Protein AF-A0A1J3JKA2-F1 (afdb_monomer_lite)

Radius of gyration: 26.82 Å; chains: 1; bounding box: 66×30×73 Å

Structure (mmCIF, N/CA/C/O backbone):
data_AF-A0A1J3JKA2-F1
#
_entry.id   AF-A0A1J3JKA2-F1
#
loop_
_atom_site.group_PDB
_atom_site.id
_atom_site.type_symbol
_atom_site.label_atom_id
_atom_site.label_alt_id
_atom_site.label_comp_id
_atom_site.label_asym_id
_atom_site.label_entity_id
_atom_site.label_seq_id
_atom_site.pdbx_PDB_ins_code
_atom_site.Cartn_x
_atom_site.Cartn_y
_atom_site.Cartn_z
_atom_site.occupancy
_atom_site.B_iso_or_equiv
_atom_site.auth_seq_id
_atom_site.auth_comp_id
_atom_site.auth_asym_id
_atom_site.auth_atom_id
_atom_site.pdbx_PDB_model_num
ATOM 1 N N . MET A 1 1 ? 23.943 3.097 -36.886 1.00 50.19 1 MET A N 1
ATOM 2 C CA . MET A 1 1 ? 24.266 4.070 -35.823 1.00 50.19 1 MET A CA 1
ATOM 3 C C . MET A 1 1 ? 25.542 4.783 -36.238 1.00 50.19 1 MET A C 1
ATOM 5 O O . MET A 1 1 ? 26.490 4.098 -36.591 1.00 50.19 1 MET A O 1
ATOM 9 N N . LYS A 1 2 ? 25.556 6.118 -36.280 1.00 48.69 2 LYS A N 1
ATOM 10 C CA . LYS A 1 2 ? 26.803 6.896 -36.356 1.00 48.69 2 LYS A CA 1
ATOM 11 C C . LYS A 1 2 ? 26.929 7.636 -35.026 1.00 48.69 2 LYS A C 1
ATOM 13 O O . LYS A 1 2 ? 26.021 8.399 -34.702 1.00 48.69 2 LYS A O 1
ATOM 18 N N . ALA A 1 3 ? 27.961 7.320 -34.245 1.00 51.84 3 ALA A N 1
ATOM 19 C CA . ALA A 1 3 ? 28.304 8.051 -33.029 1.00 51.84 3 ALA A CA 1
ATOM 20 C C . ALA A 1 3 ? 29.202 9.218 -33.439 1.00 51.84 3 ALA A C 1
ATOM 22 O O . ALA A 1 3 ? 30.181 8.990 -34.147 1.00 51.84 3 ALA A O 1
ATOM 23 N N . GLU A 1 4 ? 28.826 10.445 -33.093 1.00 54.28 4 GLU A N 1
ATOM 24 C CA . GLU A 1 4 ? 29.442 11.634 -33.698 1.00 54.28 4 GLU A CA 1
ATOM 25 C C . GLU A 1 4 ? 30.243 12.484 -32.712 1.00 54.28 4 GLU A C 1
ATOM 27 O O . GLU A 1 4 ? 31.106 13.231 -33.149 1.00 54.28 4 GLU A O 1
ATOM 32 N N . GLU A 1 5 ? 30.071 12.311 -31.396 1.00 58.09 5 GLU A N 1
ATOM 33 C CA . GLU A 1 5 ? 30.952 12.972 -30.429 1.00 58.09 5 GLU A CA 1
ATOM 34 C C . GLU A 1 5 ? 30.864 12.362 -29.029 1.00 58.09 5 GLU A C 1
ATOM 36 O O . GLU A 1 5 ? 29.804 11.887 -28.605 1.00 58.09 5 GLU A O 1
ATOM 41 N N . ALA A 1 6 ? 31.992 12.404 -28.318 1.00 57.06 6 ALA A N 1
ATOM 42 C CA . ALA A 1 6 ? 32.127 12.033 -26.919 1.00 57.06 6 ALA A CA 1
ATOM 43 C C . ALA A 1 6 ? 32.618 13.248 -26.123 1.00 57.06 6 ALA A C 1
ATOM 45 O O . ALA A 1 6 ? 33.797 13.588 -26.187 1.00 57.06 6 ALA 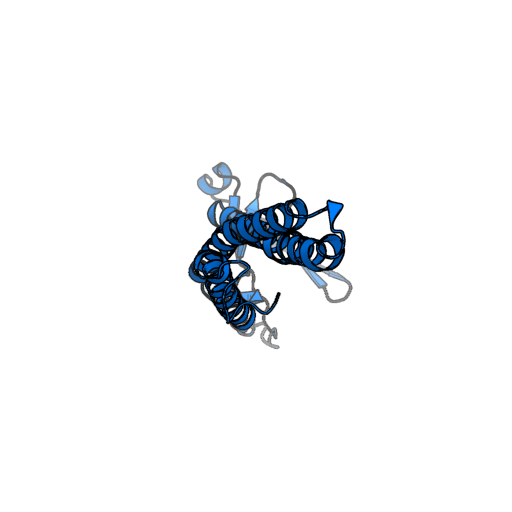A O 1
ATOM 46 N N . SER A 1 7 ? 31.737 13.893 -25.356 1.00 58.34 7 SER A N 1
ATOM 47 C CA . SER A 1 7 ? 32.166 14.908 -24.385 1.00 58.34 7 SER A CA 1
ATOM 48 C C . SER A 1 7 ? 32.499 14.213 -23.066 1.00 58.34 7 SER A C 1
ATOM 50 O O . SER A 1 7 ? 31.685 13.439 -22.550 1.00 58.34 7 SER A O 1
ATOM 52 N N . ARG A 1 8 ? 33.714 14.451 -22.558 1.00 57.25 8 ARG A N 1
ATOM 53 C CA . ARG A 1 8 ? 34.166 14.001 -21.239 1.00 57.25 8 ARG A CA 1
ATOM 54 C C . ARG A 1 8 ? 34.181 15.201 -20.304 1.00 57.25 8 ARG A C 1
ATOM 56 O O . ARG A 1 8 ? 35.033 16.070 -20.448 1.00 57.25 8 ARG A O 1
ATOM 63 N N . ASP A 1 9 ? 33.268 15.210 -19.345 1.00 59.12 9 ASP A N 1
ATOM 64 C CA . ASP A 1 9 ? 33.249 16.179 -18.249 1.00 59.12 9 ASP A CA 1
ATOM 65 C C . ASP A 1 9 ? 33.025 15.434 -16.929 1.00 59.12 9 ASP A C 1
ATOM 67 O O . ASP A 1 9 ? 32.150 14.570 -16.843 1.00 59.12 9 ASP A O 1
ATOM 71 N N . GLY A 1 10 ? 33.862 15.702 -15.925 1.00 61.38 10 GLY A N 1
ATOM 72 C CA . GLY A 1 10 ? 33.710 15.155 -14.570 1.00 61.38 10 GLY A CA 1
ATOM 73 C C . GLY A 1 10 ? 33.527 13.631 -14.464 1.00 61.38 10 GLY A C 1
ATOM 74 O O . GLY A 1 10 ? 32.766 13.173 -13.618 1.00 61.38 10 GLY A O 1
ATOM 75 N N . GLY A 1 11 ? 34.156 12.831 -15.335 1.00 69.06 11 GLY A N 1
ATOM 76 C CA . GLY A 1 11 ? 34.008 11.364 -15.345 1.00 69.06 11 GLY A CA 1
ATOM 77 C C . GLY A 1 11 ? 32.746 10.835 -16.046 1.00 69.06 11 GLY A C 1
ATOM 78 O O . GLY A 1 11 ? 32.531 9.626 -16.086 1.00 69.06 11 GLY A O 1
ATOM 79 N N . THR A 1 12 ? 31.934 11.710 -16.645 1.00 60.66 12 THR A N 1
ATOM 80 C CA . THR A 1 12 ? 30.755 11.339 -17.438 1.00 60.66 12 THR A CA 1
ATOM 81 C C . THR A 1 12 ? 31.101 11.289 -18.925 1.00 60.66 12 THR A C 1
ATOM 83 O O . THR A 1 12 ? 31.686 12.227 -19.465 1.00 60.66 12 THR A O 1
ATOM 86 N N . LEU A 1 13 ? 30.706 10.207 -19.602 1.00 73.75 13 LEU A N 1
ATOM 87 C CA . LEU A 1 13 ? 30.772 10.075 -21.057 1.00 73.75 13 LEU A CA 1
ATOM 88 C C . LEU A 1 13 ? 29.386 10.348 -21.652 1.00 73.75 13 LEU A C 1
ATOM 90 O O . LEU A 1 13 ? 28.436 9.622 -21.363 1.00 73.75 13 LEU A O 1
ATOM 94 N N . ARG A 1 14 ? 29.266 11.364 -22.510 1.00 76.50 14 ARG A N 1
ATOM 95 C CA . ARG A 1 14 ? 28.050 11.593 -23.311 1.00 76.50 14 ARG A CA 1
ATOM 96 C C . ARG A 1 14 ? 28.284 11.145 -24.743 1.00 76.50 14 ARG A C 1
ATOM 98 O O . ARG A 1 14 ? 29.244 11.599 -25.349 1.00 76.50 14 ARG A O 1
ATOM 105 N N . ILE A 1 15 ? 27.407 10.293 -25.272 1.00 77.94 15 ILE A N 1
ATOM 106 C CA . ILE A 1 15 ? 27.470 9.795 -26.653 1.00 77.94 15 ILE A CA 1
ATOM 107 C C . ILE A 1 15 ? 26.309 10.395 -27.442 1.00 77.94 15 ILE A C 1
ATOM 109 O O . ILE A 1 15 ? 25.147 10.160 -27.110 1.00 77.94 15 ILE A O 1
ATOM 113 N N . PHE A 1 16 ? 26.619 11.119 -28.516 1.00 78.31 16 PHE A N 1
ATOM 114 C CA . PHE A 1 16 ? 25.617 11.584 -29.475 1.00 78.31 16 PHE A CA 1
ATOM 115 C C . PHE A 1 16 ? 25.515 10.601 -30.638 1.00 78.31 16 PHE A C 1
ATOM 117 O O . PHE A 1 16 ? 26.523 10.256 -31.257 1.00 78.31 16 PHE A O 1
ATOM 124 N N . ALA A 1 17 ? 24.300 10.147 -30.949 1.00 79.31 17 ALA A N 1
ATOM 125 C CA . ALA A 1 17 ? 24.059 9.220 -32.046 1.00 79.31 17 ALA A CA 1
ATOM 126 C C . ALA A 1 17 ? 22.800 9.586 -32.836 1.00 79.31 17 ALA A C 1
ATOM 128 O O . ALA A 1 17 ? 21.767 9.925 -32.262 1.00 79.31 17 ALA A O 1
ATOM 129 N N . ARG A 1 18 ? 22.870 9.442 -34.165 1.00 80.75 18 ARG A N 1
ATOM 130 C CA . ARG A 1 18 ? 21.685 9.445 -35.035 1.00 80.75 18 ARG A CA 1
ATOM 131 C C . ARG A 1 18 ? 21.253 8.013 -35.334 1.00 80.75 18 ARG A C 1
ATOM 133 O O . ARG A 1 18 ? 22.045 7.193 -35.820 1.00 80.75 18 ARG A O 1
ATOM 140 N N . ILE A 1 19 ? 19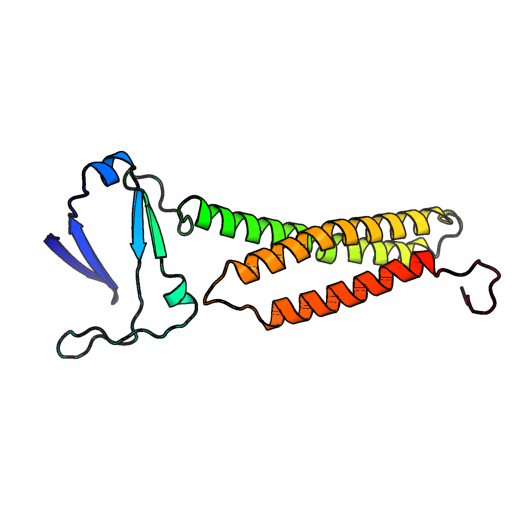.987 7.720 -35.049 1.00 80.25 19 ILE A N 1
ATOM 141 C CA . ILE A 1 19 ? 19.356 6.419 -35.281 1.00 80.25 19 ILE A CA 1
ATOM 142 C C . ILE A 1 19 ? 18.254 6.614 -36.319 1.00 80.25 19 ILE A C 1
ATOM 144 O O . ILE A 1 19 ? 17.388 7.470 -36.162 1.00 80.25 19 ILE A O 1
ATOM 148 N N . LYS A 1 20 ? 18.299 5.831 -37.400 1.00 84.56 20 LYS A N 1
ATOM 149 C CA . LYS A 1 20 ? 17.212 5.791 -38.379 1.00 84.56 20 LYS A CA 1
ATOM 150 C C . LYS A 1 20 ? 16.082 4.953 -37.791 1.00 84.56 20 LYS A C 1
ATOM 152 O O . LYS A 1 20 ? 16.293 3.775 -37.513 1.00 84.56 20 LYS A O 1
ATOM 157 N N . VAL A 1 21 ? 14.917 5.560 -37.610 1.00 83.94 21 VAL A N 1
ATOM 158 C CA . VAL A 1 21 ? 13.725 4.881 -37.096 1.00 83.94 21 VAL A CA 1
ATOM 159 C C . VAL A 1 21 ? 12.943 4.294 -38.283 1.00 83.94 21 VAL A C 1
ATOM 161 O O . VAL A 1 21 ? 12.704 5.022 -39.251 1.00 83.94 21 VAL A O 1
ATOM 164 N N . PRO A 1 22 ? 12.592 2.994 -38.266 1.00 88.00 22 PRO A N 1
ATOM 165 C CA . PRO A 1 22 ? 11.686 2.380 -39.239 1.00 88.00 22 PRO A CA 1
ATOM 166 C C . PRO A 1 22 ? 10.358 3.143 -39.371 1.00 88.00 22 PRO A C 1
ATOM 168 O O . PRO A 1 22 ? 9.892 3.744 -38.406 1.00 88.00 22 PRO A O 1
ATOM 171 N N . ALA A 1 23 ? 9.755 3.150 -40.563 1.00 85.44 23 ALA A N 1
ATOM 172 C CA . ALA A 1 23 ? 8.589 3.991 -40.861 1.00 85.44 23 ALA A CA 1
ATOM 173 C C . ALA A 1 23 ? 7.358 3.656 -39.997 1.00 85.44 23 ALA A C 1
ATOM 175 O O . ALA A 1 23 ? 6.617 4.551 -39.603 1.00 85.44 23 ALA A O 1
ATOM 176 N N . ASP A 1 24 ? 7.175 2.382 -39.667 1.00 85.62 24 ASP A N 1
ATOM 177 C CA . ASP A 1 24 ? 6.149 1.867 -38.761 1.00 85.62 24 ASP A CA 1
ATOM 178 C C . ASP A 1 24 ? 6.334 2.384 -37.325 1.00 85.62 24 ASP A C 1
ATOM 180 O O . ASP A 1 24 ? 5.395 2.906 -36.727 1.00 85.62 24 ASP A O 1
ATOM 184 N N . LEU A 1 25 ? 7.561 2.337 -36.798 1.00 81.38 25 LEU A N 1
ATOM 185 C CA . LEU A 1 25 ? 7.882 2.853 -35.461 1.00 81.38 25 LEU A CA 1
ATOM 186 C C . LEU A 1 25 ? 7.834 4.385 -35.402 1.00 81.38 25 LEU A C 1
ATOM 188 O O . LEU A 1 25 ? 7.414 4.959 -34.398 1.00 81.38 25 LEU A O 1
ATOM 192 N N . ALA A 1 26 ? 8.221 5.054 -36.490 1.00 81.19 26 ALA A N 1
ATOM 193 C CA . ALA A 1 26 ? 8.096 6.500 -36.624 1.00 81.19 26 ALA A CA 1
ATOM 194 C C . ALA A 1 26 ? 6.621 6.932 -36.638 1.00 81.19 26 ALA A C 1
ATOM 196 O O . ALA A 1 26 ? 6.271 7.900 -35.971 1.00 81.19 26 ALA A O 1
ATOM 197 N N . ALA A 1 27 ? 5.747 6.181 -37.320 1.00 83.06 27 ALA A N 1
ATOM 198 C CA . ALA A 1 27 ? 4.304 6.419 -37.308 1.00 83.06 27 ALA A CA 1
ATOM 199 C C . ALA A 1 27 ? 3.678 6.187 -35.920 1.00 83.06 27 ALA A C 1
ATOM 201 O O . ALA A 1 27 ? 2.752 6.897 -35.536 1.00 83.06 27 ALA A O 1
ATOM 202 N N . MET A 1 28 ? 4.200 5.230 -35.146 1.00 81.38 28 MET A N 1
ATOM 203 C CA . MET A 1 28 ? 3.802 5.013 -33.749 1.00 81.38 28 MET A CA 1
ATOM 204 C C . MET A 1 28 ? 4.334 6.088 -32.790 1.00 81.38 28 MET A C 1
ATOM 206 O O . MET A 1 28 ? 3.797 6.248 -31.692 1.00 81.38 28 MET A O 1
ATOM 210 N N . GLY A 1 29 ? 5.403 6.800 -33.165 1.00 84.12 29 GLY A N 1
ATOM 211 C CA . GLY A 1 29 ? 6.045 7.823 -32.337 1.00 84.12 29 GLY A CA 1
ATOM 212 C C . GLY A 1 29 ? 6.715 7.288 -31.067 1.00 84.12 29 GLY A C 1
ATOM 213 O O . GLY A 1 29 ? 7.095 8.077 -30.205 1.00 84.12 29 GLY A O 1
ATOM 214 N N . LYS A 1 30 ? 6.848 5.964 -30.919 1.00 80.50 30 LYS A N 1
ATOM 215 C CA . LYS A 1 30 ? 7.376 5.308 -29.715 1.00 80.50 30 LYS A CA 1
ATOM 216 C C . LYS A 1 30 ? 8.272 4.134 -30.068 1.00 80.50 30 LYS A C 1
ATOM 218 O O . LYS A 1 30 ? 7.976 3.371 -30.983 1.00 80.50 30 LYS A O 1
ATOM 223 N N . VAL A 1 31 ? 9.335 3.958 -29.289 1.00 83.88 31 VAL A N 1
ATOM 224 C CA . VAL A 1 31 ? 10.212 2.782 -29.359 1.00 83.88 31 VAL A CA 1
ATOM 225 C C . VAL A 1 31 ? 10.499 2.248 -27.968 1.00 83.88 31 VAL A C 1
ATOM 227 O O . VAL A 1 31 ? 10.608 3.018 -27.025 1.00 83.88 31 VAL A O 1
ATOM 230 N N . ASN A 1 32 ? 10.660 0.936 -27.827 1.00 84.00 32 ASN A N 1
ATOM 231 C CA . ASN A 1 32 ? 11.106 0.350 -26.569 1.00 84.00 32 ASN A CA 1
ATOM 232 C C . ASN A 1 32 ? 12.632 0.427 -26.455 1.00 84.00 32 ASN A C 1
ATOM 234 O O . ASN A 1 32 ? 13.356 0.040 -27.370 1.00 84.00 32 ASN A O 1
ATOM 238 N N . GLN A 1 33 ? 13.111 0.919 -25.318 1.00 84.00 33 GLN A N 1
ATOM 239 C CA . GLN A 1 33 ? 14.513 0.973 -24.937 1.00 84.00 33 GLN A CA 1
ATOM 240 C C . GLN A 1 33 ? 14.783 0.062 -23.740 1.00 84.00 33 GLN A C 1
ATOM 242 O O . GLN A 1 33 ? 13.962 -0.092 -22.835 1.00 84.00 33 GLN A O 1
ATOM 247 N N . VAL A 1 34 ? 15.979 -0.509 -23.727 1.00 87.69 34 VAL A N 1
ATOM 248 C CA . VAL A 1 34 ? 16.554 -1.209 -22.581 1.00 87.69 34 VAL A CA 1
ATOM 249 C C . VAL A 1 34 ? 17.928 -0.611 -22.322 1.00 87.69 34 VAL A C 1
ATOM 251 O O . VAL A 1 34 ? 18.632 -0.243 -23.262 1.00 87.69 34 VAL A O 1
ATOM 254 N N . TRP A 1 35 ? 18.306 -0.478 -21.062 1.00 88.00 35 TRP A N 1
ATOM 255 C CA . TRP A 1 35 ? 19.649 -0.060 -20.665 1.00 88.00 35 TRP A CA 1
ATOM 256 C C . TRP A 1 35 ? 20.169 -1.035 -19.621 1.00 88.00 35 TRP A C 1
ATOM 258 O O . TRP A 1 35 ? 19.392 -1.812 -19.085 1.00 88.00 35 TRP A O 1
ATOM 268 N N . GLN A 1 36 ? 21.465 -1.053 -19.347 1.00 87.38 36 GLN A N 1
ATOM 269 C CA . GLN A 1 36 ? 22.036 -1.911 -18.313 1.00 87.38 36 GLN A CA 1
ATOM 270 C C . GLN A 1 36 ? 23.278 -1.257 -17.723 1.00 87.38 36 GLN A C 1
ATOM 272 O O . GLN A 1 36 ? 23.989 -0.546 -18.435 1.00 87.38 36 GLN A O 1
ATOM 277 N N . VAL A 1 37 ? 23.538 -1.497 -16.437 1.00 83.62 37 VAL A N 1
ATOM 278 C CA . VAL A 1 37 ? 24.736 -0.991 -15.756 1.00 83.62 37 VAL A CA 1
ATOM 279 C C . VAL A 1 37 ? 25.602 -2.176 -15.341 1.00 83.62 37 VAL A C 1
ATOM 281 O O . VAL A 1 37 ? 25.218 -2.980 -14.494 1.00 83.62 37 VAL A O 1
ATOM 284 N N . GLY A 1 38 ? 26.761 -2.300 -15.988 1.00 82.44 38 GLY A N 1
ATOM 285 C CA . GLY A 1 38 ? 27.780 -3.295 -15.660 1.00 82.44 38 GLY A CA 1
ATOM 286 C C . GLY A 1 38 ? 28.825 -2.741 -14.683 1.00 82.44 38 GLY A C 1
ATOM 287 O O . GLY A 1 38 ? 29.031 -1.527 -14.640 1.00 82.44 38 GLY A O 1
ATOM 288 N N . PRO A 1 39 ? 29.510 -3.607 -13.917 1.00 82.81 39 PRO A N 1
ATOM 289 C CA . PRO A 1 39 ? 30.462 -3.179 -12.889 1.00 82.81 39 PRO A CA 1
ATOM 290 C C . PRO A 1 39 ? 31.788 -2.661 -13.463 1.00 82.81 39 PRO A C 1
ATOM 292 O O . PRO A 1 39 ? 32.511 -1.934 -12.786 1.00 82.81 39 PRO A O 1
ATOM 295 N N . VAL A 1 40 ? 32.140 -3.057 -14.691 1.00 82.44 40 VAL A N 1
ATOM 296 C CA . VAL A 1 40 ? 33.447 -2.767 -15.285 1.00 82.44 40 VAL A CA 1
ATOM 297 C C . VAL A 1 40 ? 33.381 -2.745 -16.811 1.00 82.44 40 VAL A C 1
ATOM 299 O O . VAL A 1 40 ? 32.618 -3.493 -17.427 1.00 82.44 40 VAL A O 1
ATOM 302 N N . VAL A 1 41 ? 34.222 -1.909 -17.415 1.00 82.69 41 VAL A N 1
ATOM 303 C CA . VAL A 1 41 ? 34.669 -2.046 -18.805 1.00 82.69 41 VAL A CA 1
ATOM 304 C C . VAL A 1 41 ? 36.115 -2.519 -18.733 1.00 82.69 41 VAL A C 1
ATOM 306 O O . VAL A 1 41 ? 36.938 -1.873 -18.083 1.00 82.69 41 VAL A O 1
ATOM 309 N N . SER A 1 42 ? 36.409 -3.679 -19.308 1.00 79.62 42 SER A N 1
ATOM 310 C CA . SER A 1 42 ? 37.740 -4.275 -19.254 1.00 79.62 42 SER A CA 1
ATOM 311 C C . SER A 1 42 ? 38.760 -3.458 -20.057 1.00 79.62 42 SER A C 1
ATOM 313 O O . SER A 1 42 ? 38.407 -2.597 -20.866 1.00 79.62 42 SER A O 1
ATOM 315 N N . LEU A 1 43 ? 40.051 -3.722 -19.833 1.00 77.75 43 LEU A N 1
ATOM 316 C CA . LEU A 1 43 ? 41.160 -3.027 -20.505 1.00 77.75 43 LEU A CA 1
ATOM 317 C C . LEU A 1 43 ? 41.148 -3.206 -22.035 1.00 77.75 43 LEU A C 1
ATOM 319 O O . LEU A 1 43 ? 41.614 -2.334 -22.761 1.00 77.75 43 LEU A O 1
ATOM 323 N N . ASP A 1 44 ? 40.583 -4.309 -22.516 1.00 84.81 44 ASP A N 1
ATOM 324 C CA . ASP A 1 44 ? 40.334 -4.636 -23.924 1.00 84.81 44 ASP A CA 1
ATOM 325 C C . ASP A 1 44 ? 39.011 -4.055 -24.469 1.00 84.81 44 ASP A C 1
ATOM 327 O O . ASP A 1 44 ? 38.665 -4.276 -25.627 1.00 84.81 44 ASP A O 1
ATOM 331 N N . GLY A 1 45 ? 38.281 -3.272 -23.665 1.00 78.81 45 GLY A N 1
ATOM 332 C CA . GLY A 1 45 ? 37.055 -2.583 -24.076 1.00 78.81 45 GLY A CA 1
ATOM 333 C C . GLY A 1 45 ? 35.789 -3.442 -24.025 1.00 78.81 45 GLY A C 1
ATOM 334 O O . GLY A 1 45 ? 34.740 -3.005 -24.502 1.00 78.81 45 GLY A O 1
ATOM 335 N N . MET A 1 46 ? 35.853 -4.641 -23.440 1.00 82.06 46 MET A N 1
ATOM 336 C CA . MET A 1 46 ? 34.694 -5.515 -23.266 1.00 82.06 46 MET A CA 1
ATOM 337 C C . MET A 1 46 ? 33.875 -5.079 -22.047 1.00 82.06 46 MET A C 1
ATOM 339 O O . MET A 1 46 ? 34.399 -4.781 -20.974 1.00 82.06 46 MET A O 1
ATOM 343 N N . ILE A 1 47 ? 32.552 -5.037 -22.199 1.00 84.25 47 ILE A N 1
ATOM 344 C CA . ILE A 1 47 ? 31.644 -4.678 -21.105 1.00 84.25 47 ILE A CA 1
ATOM 345 C C . ILE A 1 47 ? 31.431 -5.915 -20.229 1.00 84.25 47 ILE A C 1
ATOM 347 O O . ILE A 1 47 ? 31.002 -6.963 -20.716 1.00 84.25 47 ILE A O 1
ATOM 351 N N . GLY A 1 48 ? 31.720 -5.794 -18.933 1.00 84.06 48 GLY A N 1
ATOM 352 C CA . GLY A 1 48 ? 31.468 -6.853 -17.962 1.00 84.06 48 GLY A CA 1
ATOM 353 C C . GLY A 1 48 ? 29.976 -7.171 -17.846 1.00 84.06 48 GLY A C 1
ATOM 354 O O . GLY A 1 48 ? 29.125 -6.282 -17.927 1.00 84.06 48 GLY A O 1
ATOM 355 N N . LYS A 1 49 ? 29.649 -8.450 -17.630 1.00 86.31 49 LYS A N 1
ATOM 356 C CA . LYS A 1 49 ? 28.267 -8.880 -17.388 1.00 86.31 49 LYS A CA 1
ATOM 357 C C . LYS A 1 49 ? 27.718 -8.158 -16.151 1.00 86.31 49 LYS A C 1
ATOM 359 O O . LYS A 1 49 ? 28.345 -8.175 -15.099 1.00 86.31 49 LYS A O 1
ATOM 364 N N . HIS A 1 50 ? 26.546 -7.550 -16.288 1.00 86.19 50 HIS A N 1
ATOM 365 C CA . HIS A 1 50 ? 25.805 -6.965 -15.172 1.00 86.19 50 HIS A CA 1
ATOM 366 C C . HIS A 1 50 ? 25.211 -8.030 -14.233 1.00 86.19 50 HIS A C 1
ATOM 368 O O . HIS A 1 50 ? 24.948 -9.166 -14.651 1.00 86.19 50 HIS A O 1
ATOM 374 N N . ASP A 1 51 ? 24.911 -7.638 -13.000 1.00 84.56 51 ASP A N 1
ATOM 375 C CA . ASP A 1 51 ? 24.170 -8.478 -12.059 1.00 84.56 51 ASP A CA 1
ATOM 376 C C . ASP A 1 51 ? 22.672 -8.516 -12.389 1.00 84.56 51 ASP A C 1
ATOM 378 O O . ASP A 1 51 ? 22.110 -7.561 -12.930 1.00 84.56 51 ASP A O 1
ATOM 382 N N . PHE A 1 52 ? 21.992 -9.608 -12.028 1.00 85.38 52 PHE A N 1
ATOM 383 C CA . PHE A 1 52 ? 20.535 -9.757 -12.184 1.00 85.38 52 PHE A CA 1
ATOM 384 C C . PHE A 1 52 ? 19.761 -9.146 -11.007 1.00 85.38 52 PHE A C 1
ATOM 386 O O . PHE A 1 52 ? 18.791 -9.720 -10.513 1.00 85.38 52 PHE A O 1
ATOM 393 N N . ASP A 1 53 ? 20.198 -7.976 -10.555 1.00 83.31 53 ASP A N 1
ATOM 394 C CA . ASP A 1 53 ? 19.566 -7.255 -9.459 1.00 83.31 53 ASP A CA 1
ATOM 395 C C . ASP A 1 53 ? 18.350 -6.446 -9.934 1.00 83.31 53 ASP A C 1
ATOM 397 O O . ASP A 1 53 ? 18.260 -6.084 -11.115 1.00 83.31 53 ASP A O 1
ATOM 401 N N . PRO A 1 54 ? 17.412 -6.098 -9.028 1.00 79.94 54 PRO A N 1
ATOM 402 C CA . PRO A 1 54 ? 16.186 -5.388 -9.382 1.00 79.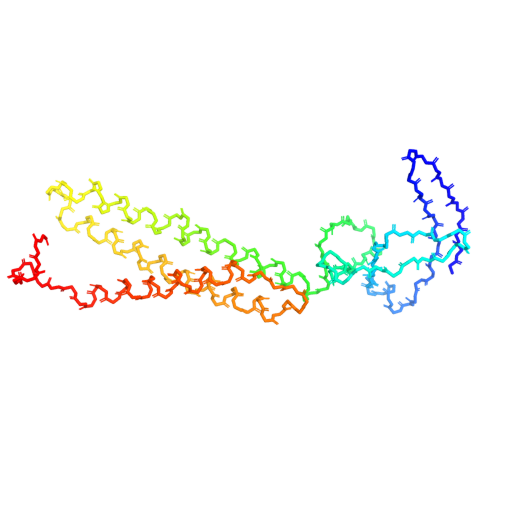94 54 PRO A CA 1
ATOM 403 C C . PRO A 1 54 ? 16.371 -4.167 -10.298 1.00 79.94 54 PRO A C 1
ATOM 405 O O . PRO A 1 54 ? 15.579 -4.053 -11.234 1.00 79.94 54 PRO A O 1
ATOM 408 N N . PRO A 1 55 ? 17.385 -3.287 -10.118 1.00 80.75 55 PRO A N 1
ATOM 409 C CA . PRO A 1 55 ? 17.605 -2.148 -11.012 1.00 80.75 55 PRO A CA 1
ATOM 410 C C . PRO A 1 55 ? 17.877 -2.547 -12.468 1.00 80.75 55 PRO A C 1
ATOM 412 O O . PRO A 1 55 ? 17.333 -1.913 -13.366 1.00 80.75 55 PRO A O 1
ATOM 415 N N . ASN A 1 56 ? 18.645 -3.616 -12.702 1.00 84.38 56 ASN A N 1
ATOM 416 C CA . ASN A 1 56 ? 18.962 -4.125 -14.042 1.00 84.38 56 ASN A CA 1
ATOM 417 C C . ASN A 1 56 ? 17.767 -4.872 -14.664 1.00 84.38 56 ASN A C 1
ATOM 419 O O . ASN A 1 56 ? 17.502 -4.769 -15.863 1.00 84.38 56 ASN A O 1
ATOM 423 N N . LEU A 1 57 ? 16.970 -5.574 -13.851 1.00 81.88 57 LEU A N 1
ATOM 424 C CA . LEU A 1 57 ? 15.774 -6.285 -14.323 1.00 81.88 57 LEU A CA 1
ATOM 425 C C . LEU A 1 57 ? 14.646 -5.343 -14.790 1.00 81.88 57 LEU A C 1
ATOM 427 O O . LEU A 1 57 ? 13.851 -5.710 -15.661 1.00 81.88 57 LEU A O 1
ATOM 431 N N . VAL A 1 58 ? 14.576 -4.122 -14.247 1.00 77.56 58 VAL A N 1
ATOM 432 C CA . VAL A 1 58 ? 13.584 -3.092 -14.641 1.00 77.56 58 VAL A CA 1
ATOM 433 C C . VAL A 1 58 ? 14.131 -2.044 -15.589 1.00 77.56 58 VAL A C 1
ATOM 435 O O . VAL A 1 58 ? 13.451 -1.058 -15.870 1.00 77.56 58 VAL A O 1
ATOM 438 N N . SER A 1 59 ? 15.343 -2.255 -16.081 1.00 84.44 59 SER A N 1
ATOM 439 C CA . SER A 1 59 ? 16.094 -1.315 -16.895 1.00 84.44 59 SER A CA 1
ATOM 440 C C . SER A 1 59 ? 15.595 -1.293 -18.347 1.00 84.44 59 SER A C 1
ATOM 442 O O . SER A 1 59 ? 16.295 -1.617 -19.307 1.00 84.44 59 SER A O 1
ATOM 444 N N . LYS A 1 60 ? 14.304 -0.996 -18.495 1.00 84.56 60 LYS A N 1
ATOM 445 C CA . LYS A 1 60 ? 13.549 -0.967 -19.743 1.00 84.56 60 LYS A CA 1
ATOM 446 C C . LYS A 1 60 ? 12.418 0.050 -19.662 1.00 84.56 60 LYS A C 1
ATOM 448 O O . LYS A 1 60 ? 11.835 0.281 -18.604 1.00 84.56 60 LYS A O 1
ATOM 453 N N . GLY A 1 61 ? 12.072 0.641 -20.792 1.00 79.62 61 GLY A N 1
ATOM 454 C CA . GLY A 1 61 ? 10.982 1.601 -20.898 1.00 79.62 61 GLY A CA 1
ATOM 455 C C . GLY A 1 61 ? 10.798 2.052 -22.339 1.00 79.62 61 GLY A C 1
ATOM 456 O O . GLY A 1 61 ? 11.594 1.675 -23.186 1.00 79.62 61 GLY A O 1
ATOM 457 N N . PRO A 1 62 ? 9.781 2.851 -22.648 1.00 77.62 62 PRO A N 1
ATOM 458 C CA . PRO A 1 62 ? 9.567 3.369 -23.973 1.00 77.62 62 PRO A CA 1
ATOM 459 C C . PRO A 1 62 ? 10.169 4.767 -24.066 1.00 77.62 62 PRO A C 1
ATOM 461 O O . PRO A 1 62 ? 10.244 5.525 -23.096 1.00 77.62 62 PRO A O 1
ATOM 464 N N . LEU A 1 63 ? 10.587 5.104 -25.265 1.00 79.75 63 LEU A N 1
ATOM 465 C CA . LEU A 1 63 ? 11.116 6.392 -25.638 1.00 79.75 63 LEU A CA 1
ATOM 466 C C . LEU A 1 63 ? 10.137 7.017 -26.626 1.00 79.75 63 LEU A C 1
ATOM 468 O O . LEU A 1 63 ? 9.862 6.441 -27.681 1.00 79.75 63 LEU A O 1
ATOM 472 N N . ASP A 1 64 ? 9.596 8.175 -26.256 1.00 81.94 64 ASP A N 1
ATOM 473 C CA . ASP A 1 64 ? 8.769 8.988 -27.142 1.00 81.94 64 ASP A CA 1
ATOM 474 C C . ASP A 1 64 ? 9.675 9.766 -28.101 1.00 81.94 64 ASP A C 1
ATOM 476 O O . ASP A 1 64 ? 10.623 10.435 -27.682 1.00 81.94 64 ASP A O 1
ATOM 480 N N . LEU A 1 65 ? 9.406 9.640 -29.397 1.00 81.19 65 LEU A N 1
ATOM 481 C CA . LEU A 1 65 ? 10.211 10.239 -30.456 1.00 81.19 65 LEU A CA 1
ATOM 482 C C . LEU A 1 65 ? 9.694 11.617 -30.892 1.00 81.19 65 LEU A C 1
ATOM 484 O O . LEU A 1 65 ? 10.380 12.310 -31.640 1.00 81.19 65 LEU A O 1
ATOM 488 N N . ASN A 1 66 ? 8.523 12.044 -30.410 1.00 78.75 66 ASN A N 1
ATOM 489 C CA . ASN A 1 66 ? 7.879 13.301 -30.803 1.00 78.75 66 ASN A CA 1
ATOM 490 C C . ASN A 1 66 ? 8.302 14.503 -29.938 1.00 78.75 66 ASN A C 1
ATOM 492 O O . ASN A 1 66 ? 7.647 15.544 -29.956 1.00 78.75 66 ASN A O 1
ATOM 496 N N . GLY A 1 67 ? 9.381 14.378 -29.156 1.00 60.47 67 GLY A N 1
ATOM 497 C CA . GLY A 1 67 ? 9.906 15.470 -28.325 1.00 60.47 67 GLY A CA 1
ATOM 498 C C . GLY A 1 67 ? 9.066 15.787 -27.082 1.00 60.47 67 GLY A C 1
ATOM 499 O O . GLY A 1 67 ? 9.302 16.802 -26.428 1.00 60.47 67 GLY A O 1
ATOM 500 N N . GLY A 1 68 ? 8.104 14.926 -26.731 1.00 54.56 68 GLY A N 1
ATOM 501 C CA . GLY A 1 68 ? 7.415 14.985 -25.446 1.00 54.56 68 GLY A CA 1
ATOM 502 C C . GLY A 1 68 ? 8.394 14.742 -24.296 1.00 54.56 68 GLY A C 1
ATOM 503 O O . GLY A 1 68 ? 9.285 13.90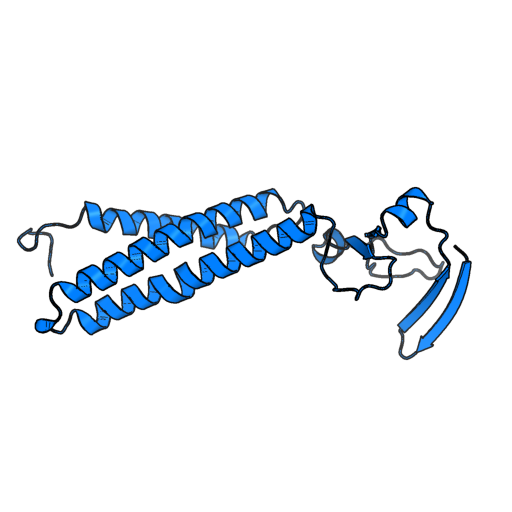1 -24.398 1.00 54.56 68 GLY A O 1
ATOM 504 N N . VAL A 1 69 ? 8.242 15.497 -23.205 1.00 48.38 69 VAL A N 1
ATOM 505 C CA . VAL A 1 69 ? 9.057 15.386 -21.984 1.00 48.38 69 VAL A CA 1
ATOM 506 C C . VAL A 1 69 ? 9.279 13.916 -21.617 1.00 48.38 69 VAL A C 1
ATOM 508 O O . VAL A 1 69 ? 8.319 13.182 -21.370 1.00 48.38 69 VAL A O 1
ATOM 511 N N . ILE A 1 70 ? 10.550 13.510 -21.532 1.00 53.38 70 ILE A N 1
ATOM 512 C CA . ILE A 1 70 ? 10.963 12.219 -20.979 1.00 53.38 70 ILE A CA 1
ATOM 513 C C . ILE A 1 70 ? 10.613 12.241 -19.491 1.00 53.38 70 ILE A C 1
ATOM 515 O O . ILE A 1 70 ? 11.411 12.628 -18.640 1.00 53.38 70 ILE A O 1
ATOM 519 N N . SER A 1 71 ? 9.389 11.846 -19.159 1.00 40.62 71 SER A N 1
ATOM 520 C CA . SER A 1 71 ? 9.082 11.439 -17.797 1.00 40.62 71 SER A CA 1
ATOM 521 C C . SER A 1 71 ? 9.727 10.074 -17.614 1.00 40.62 71 SER A C 1
ATOM 523 O O . SER A 1 71 ? 9.265 9.082 -18.175 1.00 40.62 71 SER A O 1
ATOM 525 N N . GLY A 1 72 ? 10.835 10.029 -16.874 1.00 41.09 72 GLY A N 1
ATOM 526 C CA . GLY A 1 72 ? 11.414 8.780 -16.396 1.00 41.09 72 GLY A CA 1
ATOM 527 C C . GLY A 1 72 ? 10.345 7.990 -15.644 1.00 41.09 72 GLY A C 1
ATOM 528 O O . GLY A 1 72 ? 10.043 8.281 -14.491 1.00 41.09 72 GLY A O 1
ATOM 529 N N . GLY A 1 73 ? 9.734 7.025 -16.329 1.00 43.94 73 GLY A N 1
ATOM 530 C CA . GLY A 1 73 ? 8.642 6.209 -15.811 1.00 43.94 73 GLY A CA 1
ATOM 531 C C . GLY A 1 73 ? 7.416 6.246 -16.713 1.00 43.94 73 GLY A C 1
ATOM 532 O O . GLY A 1 73 ? 6.466 6.973 -16.444 1.00 43.94 73 GLY A O 1
ATOM 533 N N . GLY A 1 74 ? 7.390 5.418 -17.758 1.00 42.00 74 GLY A N 1
ATOM 534 C CA . GLY A 1 74 ? 6.189 5.362 -18.583 1.00 42.00 74 GLY A CA 1
ATOM 535 C C . GLY A 1 74 ? 6.208 4.381 -19.734 1.00 42.00 74 GLY A C 1
ATOM 536 O O . GLY A 1 74 ? 5.904 4.810 -20.833 1.00 42.00 74 GLY A O 1
ATOM 537 N N . GLY A 1 75 ? 6.513 3.099 -19.463 1.00 40.25 75 GLY A N 1
ATOM 538 C CA . GLY A 1 75 ? 6.154 1.934 -20.301 1.00 40.25 75 GLY A CA 1
ATOM 539 C C . GLY A 1 75 ? 4.816 2.085 -21.005 1.00 40.25 75 GLY A C 1
ATOM 540 O O . GLY A 1 75 ? 3.884 2.605 -20.388 1.00 40.25 75 GLY A O 1
ATOM 541 N N . ASP A 1 76 ? 4.738 1.572 -22.239 1.00 47.03 76 ASP A N 1
ATOM 542 C CA . ASP A 1 76 ? 3.538 1.196 -23.002 1.00 47.03 76 ASP A CA 1
ATOM 543 C C . ASP A 1 76 ? 2.378 0.827 -22.074 1.00 47.03 76 ASP A C 1
ATOM 545 O O . ASP A 1 76 ? 2.635 0.376 -20.967 1.00 47.03 76 ASP A O 1
ATOM 549 N N . GLY A 1 77 ? 1.113 0.968 -22.487 1.00 51.91 77 GLY A N 1
ATOM 550 C CA . GLY A 1 77 ? -0.078 0.886 -21.614 1.00 51.91 77 GLY A CA 1
ATOM 551 C C . GLY A 1 77 ? -0.052 -0.133 -20.452 1.00 51.91 77 GLY A C 1
ATOM 552 O O . GLY A 1 77 ? -0.600 0.153 -19.391 1.00 51.91 77 GLY A O 1
ATOM 553 N N . GLU A 1 78 ? 0.641 -1.265 -20.585 1.00 52.78 78 GLU A N 1
ATOM 554 C CA . GLU A 1 78 ? 0.986 -2.190 -19.501 1.00 52.78 78 GLU A CA 1
ATOM 555 C C . GLU A 1 78 ? 1.873 -1.603 -18.368 1.00 52.78 78 GLU A C 1
ATOM 557 O O . GLU A 1 78 ? 1.514 -1.727 -17.196 1.00 52.78 78 GLU A O 1
ATOM 562 N N . GLY A 1 79 ? 2.993 -0.932 -18.653 1.00 55.66 79 GLY A N 1
ATOM 563 C CA . GLY A 1 79 ? 3.876 -0.304 -17.658 1.00 55.66 79 GLY A CA 1
ATOM 564 C C . GLY A 1 79 ? 3.216 0.872 -16.933 1.00 55.66 79 GLY A C 1
ATOM 565 O O . GLY A 1 79 ? 3.255 0.943 -15.700 1.00 55.66 79 GLY A O 1
ATOM 566 N N . LEU A 1 80 ? 2.506 1.731 -17.673 1.00 61.88 80 LEU A N 1
ATOM 567 C CA . LEU A 1 80 ? 1.634 2.756 -17.090 1.00 61.88 80 LEU A CA 1
ATOM 568 C C . LEU A 1 80 ? 0.544 2.120 -16.208 1.00 61.88 80 LEU A C 1
ATOM 570 O O . LEU A 1 80 ? 0.267 2.617 -15.113 1.00 61.88 80 LEU A O 1
ATOM 574 N N . SER A 1 81 ? -0.033 0.984 -16.627 1.00 71.19 81 SER A N 1
ATOM 575 C CA . SER A 1 81 ? -1.020 0.261 -15.816 1.00 71.19 81 SER A CA 1
ATOM 576 C C . SER A 1 81 ? -0.421 -0.291 -14.520 1.00 71.19 81 SER A C 1
ATOM 578 O O . SER A 1 81 ? -1.075 -0.206 -13.482 1.00 71.19 81 SER A O 1
ATOM 580 N N . LYS A 1 82 ? 0.822 -0.794 -14.533 1.00 74.75 82 LYS A N 1
ATOM 581 C CA . LYS A 1 82 ? 1.516 -1.300 -13.336 1.00 74.75 82 LYS A CA 1
ATOM 582 C C . LYS A 1 82 ? 1.828 -0.172 -12.352 1.00 74.75 82 LYS A C 1
ATOM 584 O O . LYS A 1 82 ? 1.535 -0.315 -11.166 1.00 74.75 82 LYS A O 1
ATOM 589 N N . ILE A 1 83 ? 2.324 0.975 -12.829 1.00 78.88 83 ILE A N 1
ATOM 590 C CA . ILE A 1 83 ? 2.537 2.168 -11.987 1.00 78.88 83 ILE A CA 1
ATOM 591 C C . ILE A 1 83 ? 1.207 2.642 -11.394 1.00 78.88 83 ILE A C 1
ATOM 593 O O . ILE A 1 83 ? 1.114 2.867 -10.188 1.00 78.88 83 ILE A O 1
ATOM 597 N N . LYS A 1 84 ? 0.151 2.724 -12.210 1.00 83.25 84 LYS A N 1
ATOM 598 C CA . LYS A 1 84 ? -1.186 3.107 -11.745 1.00 83.25 84 LYS A CA 1
ATOM 599 C C . LYS A 1 84 ? -1.722 2.133 -10.691 1.00 83.25 84 LYS A C 1
ATOM 601 O O . LYS A 1 84 ? -2.195 2.587 -9.656 1.00 83.25 84 LYS A O 1
ATOM 606 N N . LYS A 1 85 ? -1.595 0.814 -10.892 1.00 86.88 85 LYS A N 1
ATOM 607 C CA . LYS A 1 85 ? -1.968 -0.219 -9.902 1.00 86.88 85 LYS A CA 1
ATOM 608 C C . LYS A 1 85 ? -1.169 -0.080 -8.606 1.00 86.88 85 LYS A C 1
ATOM 610 O O . LYS A 1 85 ? -1.756 -0.170 -7.534 1.00 86.88 85 LYS A O 1
ATOM 615 N N . ARG A 1 86 ? 0.141 0.181 -8.689 1.00 87.19 86 ARG A N 1
ATOM 616 C CA . ARG A 1 86 ? 0.998 0.429 -7.518 1.00 87.19 86 ARG A CA 1
ATOM 617 C C . ARG A 1 86 ? 0.546 1.664 -6.743 1.00 87.19 86 ARG A C 1
ATOM 619 O O . ARG A 1 86 ? 0.425 1.597 -5.524 1.00 87.19 86 ARG A O 1
ATOM 626 N N . ASN A 1 87 ? 0.240 2.755 -7.441 1.00 89.50 87 ASN A N 1
ATOM 627 C CA . ASN A 1 87 ? -0.251 3.982 -6.818 1.00 89.50 87 ASN A CA 1
ATOM 628 C C . ASN A 1 87 ? -1.626 3.763 -6.175 1.00 89.50 87 ASN A C 1
ATOM 630 O O . ASN A 1 87 ? -1.828 4.158 -5.033 1.00 89.50 87 ASN A O 1
ATOM 634 N N . ILE A 1 88 ? -2.543 3.071 -6.861 1.00 92.06 88 ILE A N 1
ATOM 635 C CA . ILE A 1 88 ? -3.855 2.701 -6.311 1.00 92.06 88 ILE A CA 1
ATOM 636 C C . ILE A 1 88 ? -3.685 1.837 -5.056 1.00 92.06 88 ILE A C 1
ATOM 638 O O . ILE A 1 88 ? -4.272 2.150 -4.028 1.00 92.06 88 ILE A O 1
ATOM 642 N N . HIS A 1 89 ? -2.849 0.796 -5.099 1.00 94.56 89 HIS A N 1
ATOM 643 C CA . HIS A 1 89 ? -2.543 -0.035 -3.933 1.00 94.56 89 HIS A CA 1
ATOM 644 C C . HIS A 1 89 ? -2.008 0.804 -2.763 1.00 94.56 89 HIS A C 1
ATOM 646 O O . HIS A 1 89 ? -2.491 0.657 -1.641 1.00 94.56 89 HIS A O 1
ATOM 652 N N . GLY A 1 90 ? -1.052 1.701 -3.022 1.00 93.50 90 GLY A N 1
ATOM 653 C CA . GLY A 1 90 ? -0.493 2.594 -2.007 1.00 93.50 90 GLY A CA 1
ATOM 654 C C . GLY A 1 90 ? -1.545 3.516 -1.388 1.00 93.50 90 GLY A C 1
ATOM 655 O O . GLY A 1 90 ? -1.652 3.578 -0.168 1.00 93.50 90 GLY A O 1
ATOM 656 N N . ILE A 1 91 ? -2.369 4.169 -2.213 1.00 96.75 91 ILE A N 1
ATOM 657 C CA . ILE A 1 91 ? -3.430 5.081 -1.757 1.00 96.75 91 ILE A CA 1
ATOM 658 C C . ILE A 1 91 ? -4.488 4.328 -0.945 1.00 96.75 91 ILE A C 1
ATOM 660 O O . ILE A 1 91 ? -4.826 4.757 0.156 1.00 96.75 91 ILE A O 1
ATOM 664 N N . LEU A 1 92 ? -4.985 3.190 -1.445 1.00 96.62 92 LEU A N 1
ATOM 665 C CA . LEU A 1 92 ? -5.993 2.391 -0.740 1.00 96.62 92 LEU A CA 1
ATOM 666 C C . LEU A 1 92 ? -5.481 1.944 0.635 1.00 96.62 92 LEU A C 1
ATOM 668 O O . LEU A 1 92 ? -6.200 2.062 1.626 1.00 96.62 92 LEU A O 1
ATOM 672 N N . ASN A 1 93 ? -4.229 1.483 0.721 1.00 96.12 93 ASN A N 1
ATOM 673 C CA . ASN A 1 93 ? -3.655 1.059 1.996 1.00 96.12 93 ASN A CA 1
ATOM 674 C C . ASN A 1 93 ? -3.320 2.233 2.923 1.00 96.12 93 ASN A C 1
ATOM 676 O O . ASN A 1 93 ? -3.493 2.093 4.129 1.00 96.12 93 ASN A O 1
ATOM 680 N N . ALA A 1 94 ? -2.914 3.391 2.399 1.00 97.06 94 ALA A N 1
ATOM 681 C CA . ALA A 1 94 ? -2.716 4.593 3.208 1.00 97.06 94 ALA A CA 1
ATOM 682 C C . ALA A 1 94 ? -4.033 5.074 3.837 1.00 97.06 94 ALA A C 1
ATOM 684 O O . ALA A 1 94 ? -4.078 5.351 5.033 1.00 97.06 94 ALA A O 1
ATOM 685 N N . VAL A 1 95 ? -5.123 5.106 3.065 1.00 97.88 95 VAL A N 1
ATOM 686 C CA . VAL A 1 95 ? -6.450 5.489 3.574 1.00 97.88 95 VAL A CA 1
ATOM 687 C C . VAL A 1 95 ? -6.975 4.461 4.579 1.00 97.88 95 VAL A C 1
ATOM 689 O O . VAL A 1 95 ? -7.455 4.835 5.646 1.00 97.88 95 VAL A O 1
ATOM 692 N N . SER A 1 96 ? -6.855 3.168 4.273 1.00 97.44 96 SER A N 1
ATOM 693 C CA . SER A 1 96 ? -7.315 2.089 5.154 1.00 97.44 96 SER A CA 1
ATOM 694 C C . SER A 1 96 ? -6.487 2.002 6.446 1.00 97.44 96 SER A C 1
ATOM 696 O O . SER A 1 96 ? -7.000 2.279 7.531 1.00 97.44 96 SER A O 1
ATOM 698 N N . TRP A 1 97 ? -5.199 1.661 6.337 1.00 95.75 97 TRP A N 1
ATOM 699 C CA . TRP A 1 97 ? -4.315 1.355 7.468 1.00 95.75 97 TRP A CA 1
ATOM 700 C C . TRP A 1 97 ? -3.696 2.586 8.118 1.00 95.75 97 TRP A C 1
ATOM 702 O O . TRP A 1 97 ? -3.448 2.575 9.319 1.00 95.75 97 TRP A O 1
ATOM 712 N N . GLY A 1 98 ? -3.441 3.641 7.344 1.00 96.12 98 GLY A N 1
ATOM 713 C CA . GLY A 1 98 ? -2.813 4.862 7.848 1.00 96.12 98 GLY A CA 1
ATOM 714 C C . GLY A 1 98 ? -3.795 5.851 8.474 1.00 96.12 98 GLY A C 1
ATOM 715 O O . GLY A 1 98 ? -3.390 6.630 9.332 1.00 96.12 98 GLY A O 1
ATOM 716 N N . ILE A 1 99 ? -5.070 5.827 8.065 1.00 97.62 99 ILE A N 1
ATOM 717 C CA . ILE A 1 99 ? -6.057 6.838 8.475 1.00 97.62 99 ILE A CA 1
ATOM 718 C C . ILE A 1 99 ? -7.261 6.200 9.166 1.00 97.62 99 ILE A C 1
ATOM 720 O O . ILE A 1 99 ? -7.458 6.420 10.359 1.00 97.62 99 ILE A O 1
ATOM 724 N N . LEU A 1 100 ? -8.071 5.408 8.458 1.00 97.81 100 LEU A N 1
ATOM 725 C CA . LEU A 1 100 ? -9.357 4.950 8.991 1.00 97.81 100 LEU A CA 1
ATOM 726 C C . LEU A 1 100 ? -9.189 4.001 10.188 1.00 97.81 100 LEU A C 1
ATOM 728 O O . LEU A 1 100 ? -9.765 4.247 11.245 1.00 97.81 100 LEU A O 1
ATOM 732 N N . PHE A 1 101 ? -8.357 2.960 10.085 1.00 96.69 101 PHE A N 1
ATOM 733 C CA . PHE A 1 101 ? -8.111 2.052 11.214 1.00 96.69 101 PHE A CA 1
ATOM 734 C C . PHE A 1 101 ? -7.660 2.798 12.497 1.00 96.69 101 PHE A C 1
ATOM 736 O O . PHE A 1 101 ? -8.295 2.607 13.544 1.00 96.69 101 PHE A O 1
ATOM 743 N N . PRO A 1 102 ? -6.644 3.688 12.444 1.00 97.31 102 PRO A N 1
ATOM 744 C CA . PRO A 1 102 ? -6.247 4.520 13.581 1.00 97.31 102 PRO A CA 1
ATOM 745 C C . PRO A 1 102 ? -7.343 5.457 14.090 1.00 97.31 102 PRO A C 1
ATOM 747 O O . PRO A 1 102 ? -7.578 5.509 15.296 1.00 97.31 102 PRO A O 1
ATOM 750 N N . VAL A 1 103 ? -8.045 6.171 13.204 1.00 98.06 103 VAL A N 1
ATOM 751 C CA . VAL A 1 103 ? -9.120 7.099 13.594 1.00 98.06 103 VAL A CA 1
ATOM 752 C C . VAL A 1 103 ? -10.233 6.355 14.324 1.00 98.06 103 VAL A C 1
ATOM 754 O O . VAL A 1 103 ? -10.649 6.780 15.401 1.00 98.06 103 VAL A O 1
ATOM 757 N N . GLY A 1 104 ? -10.664 5.202 13.808 1.00 96.44 104 GLY A N 1
ATOM 758 C CA . GLY A 1 104 ? -11.650 4.363 14.481 1.00 96.44 104 GLY A CA 1
ATOM 759 C C . GLY A 1 104 ? -11.188 3.939 15.878 1.00 96.44 104 GLY A C 1
ATOM 760 O O . GLY A 1 104 ? -11.979 3.963 16.822 1.00 96.44 104 GLY A O 1
ATOM 761 N N . ALA A 1 105 ? -9.913 3.574 16.044 1.00 95.44 105 ALA A N 1
ATOM 762 C CA . ALA A 1 105 ? -9.353 3.211 17.348 1.00 95.44 105 ALA A CA 1
ATOM 763 C C . ALA A 1 105 ? -9.287 4.408 18.318 1.00 95.44 105 ALA A C 1
ATOM 765 O O . ALA A 1 105 ? -9.639 4.267 19.489 1.00 95.44 105 ALA A O 1
ATOM 766 N N . ILE A 1 106 ? -8.898 5.591 17.833 1.00 96.94 106 ILE A N 1
ATOM 767 C CA . ILE A 1 106 ? -8.862 6.842 18.607 1.00 96.94 106 ILE A CA 1
ATOM 768 C C . ILE A 1 106 ? -10.272 7.229 19.071 1.00 96.94 106 ILE A C 1
ATOM 770 O O . ILE A 1 106 ? -10.455 7.540 20.247 1.00 96.94 106 ILE A O 1
ATOM 774 N N . ILE A 1 107 ? -11.281 7.132 18.198 1.00 95.25 107 ILE A N 1
ATOM 775 C CA . ILE A 1 107 ? -12.691 7.365 18.551 1.00 95.25 107 ILE A CA 1
ATOM 776 C C . ILE A 1 107 ? -13.108 6.451 19.706 1.00 95.25 107 ILE A C 1
ATOM 778 O O . ILE A 1 107 ? -13.593 6.933 20.727 1.00 95.25 107 ILE A O 1
ATOM 782 N N . ALA A 1 108 ? -12.864 5.141 19.601 1.00 93.00 108 ALA A N 1
ATOM 783 C CA . ALA A 1 108 ? -13.197 4.212 20.681 1.00 93.00 108 ALA A CA 1
ATOM 784 C C . ALA A 1 108 ? -12.425 4.498 21.976 1.00 93.00 108 ALA A C 1
ATOM 786 O O . ALA A 1 108 ? -12.972 4.324 23.063 1.00 93.00 108 ALA A O 1
ATOM 787 N N . ARG A 1 109 ? -11.169 4.945 21.876 1.00 94.00 109 ARG A N 1
ATOM 788 C CA . ARG A 1 109 ? -10.327 5.256 23.035 1.00 94.00 109 ARG A CA 1
ATOM 789 C C . ARG A 1 109 ? -10.797 6.497 23.790 1.00 94.00 109 ARG A C 1
ATOM 791 O O . ARG A 1 109 ? -10.809 6.470 25.015 1.00 94.00 109 ARG A O 1
ATOM 798 N N . TYR A 1 110 ? -11.143 7.569 23.081 1.00 94.56 110 TYR A N 1
ATOM 799 C CA . TYR A 1 110 ? -11.400 8.870 23.706 1.00 94.56 110 TYR A CA 1
ATOM 800 C C . TYR A 1 110 ? -12.882 9.218 23.824 1.00 94.56 110 TYR A C 1
ATOM 802 O O . TYR A 1 110 ? -13.258 9.900 24.769 1.00 94.56 110 TYR A O 1
ATOM 810 N N . MET A 1 111 ? -13.741 8.742 22.920 1.00 91.50 111 MET A N 1
ATOM 811 C CA . MET A 1 111 ? -15.167 9.087 22.953 1.00 91.50 111 MET A CA 1
ATOM 812 C C . MET A 1 111 ? -16.001 8.139 23.818 1.00 91.50 111 MET A C 1
ATOM 814 O O . MET A 1 111 ? -17.034 8.555 24.329 1.00 91.50 111 MET A O 1
ATOM 818 N N . ARG A 1 112 ? -15.549 6.896 24.045 1.00 87.44 112 ARG A N 1
ATOM 819 C CA . ARG A 1 112 ? -16.261 5.917 24.891 1.00 87.44 112 ARG A CA 1
ATOM 820 C C . ARG A 1 112 ? -16.443 6.380 26.344 1.00 87.44 112 ARG A C 1
ATOM 822 O O . ARG A 1 112 ? -17.333 5.884 27.023 1.00 87.44 112 ARG A O 1
ATOM 829 N N . VAL A 1 113 ? -15.592 7.285 26.827 1.00 88.44 113 VAL A N 1
ATOM 830 C CA . VAL A 1 113 ? -15.604 7.763 28.222 1.00 88.44 113 VAL A CA 1
ATOM 831 C C . VAL A 1 113 ? -16.787 8.700 28.497 1.00 88.44 113 VAL A C 1
ATOM 833 O O . VAL A 1 113 ? -17.211 8.828 29.641 1.00 88.44 113 VAL A O 1
ATOM 836 N N . PHE A 1 114 ? -17.341 9.339 27.465 1.00 86.94 114 PHE A N 1
ATOM 837 C CA . PHE A 1 114 ? -18.462 10.261 27.617 1.00 86.94 114 PHE A CA 1
ATOM 838 C C . PHE A 1 114 ? -19.790 9.513 27.514 1.00 86.94 114 PHE A C 1
ATOM 840 O O . PHE A 1 114 ? -20.125 8.971 26.463 1.00 86.94 114 PHE A O 1
ATOM 847 N N . GLU A 1 115 ? -20.581 9.539 28.586 1.00 85.44 115 GLU A N 1
ATOM 848 C CA . GLU A 1 115 ? -21.904 8.903 28.621 1.00 85.44 115 GLU A CA 1
ATOM 849 C C . GLU A 1 115 ? -22.859 9.497 27.572 1.00 85.44 115 GLU A C 1
ATOM 851 O O . GLU A 1 115 ? -23.596 8.765 26.918 1.00 85.44 115 GLU A O 1
ATOM 856 N N . SER A 1 116 ? -22.756 10.805 27.302 1.00 88.00 116 SER A N 1
ATOM 857 C CA . SER A 1 116 ? -23.512 11.491 26.243 1.00 88.00 116 SER A CA 1
ATOM 858 C C . SER A 1 116 ? -23.174 11.022 24.823 1.00 88.00 116 SER A C 1
ATOM 860 O O . SER A 1 116 ? -23.933 11.286 23.892 1.00 88.00 116 SER A O 1
ATOM 862 N N . ALA A 1 117 ? -22.042 10.338 24.641 1.00 82.06 117 ALA A N 1
ATOM 863 C CA . ALA A 1 117 ? -21.633 9.768 23.367 1.00 82.06 117 ALA A CA 1
ATOM 864 C C . ALA A 1 117 ? -22.043 8.293 23.216 1.00 82.06 117 ALA A C 1
ATOM 866 O O . ALA A 1 117 ? -21.769 7.714 22.162 1.00 82.06 117 ALA A O 1
ATOM 867 N N . ASP A 1 118 ? -22.688 7.658 24.206 1.00 86.00 118 ASP A N 1
ATOM 868 C CA . ASP A 1 118 ? -23.282 6.322 24.036 1.00 86.00 118 ASP A CA 1
ATOM 869 C C . ASP A 1 118 ? -24.646 6.450 23.326 1.00 86.00 118 ASP A C 1
ATOM 871 O O . ASP A 1 118 ? -25.477 7.251 23.751 1.00 86.00 118 ASP A O 1
ATOM 875 N N . PRO A 1 119 ? -24.929 5.699 22.239 1.00 89.00 119 PRO A N 1
ATOM 876 C CA . PRO A 1 119 ? -24.099 4.704 21.544 1.00 89.00 119 PRO A CA 1
ATOM 877 C C . PRO A 1 119 ? -23.319 5.246 20.330 1.00 89.00 119 PRO A C 1
ATOM 879 O O . PRO A 1 119 ? -22.732 4.467 19.574 1.00 89.00 119 PRO A O 1
ATOM 882 N N . ALA A 1 120 ? -23.324 6.560 20.098 1.00 92.50 120 ALA A N 1
ATOM 883 C CA . ALA A 1 120 ? -22.719 7.197 18.928 1.00 92.50 120 ALA A CA 1
ATOM 884 C C . ALA A 1 120 ? -21.232 6.842 18.729 1.00 92.50 120 ALA A C 1
ATOM 886 O O . ALA A 1 120 ? -20.833 6.521 17.607 1.00 92.50 120 ALA A O 1
ATOM 887 N N . TRP A 1 121 ? -20.420 6.818 19.795 1.00 94.00 121 TRP A N 1
ATOM 888 C CA . TRP A 1 121 ? -18.996 6.460 19.711 1.00 94.00 121 TRP A CA 1
ATOM 889 C C . TRP A 1 121 ? -18.796 5.067 19.099 1.00 94.00 121 TRP A C 1
ATOM 891 O O . TRP A 1 121 ? -17.863 4.854 18.324 1.00 94.00 121 TRP A O 1
ATOM 901 N N . PHE A 1 122 ? -19.683 4.121 19.429 1.00 91.62 122 PHE A N 1
ATOM 902 C CA . PHE A 1 122 ? -19.591 2.740 18.974 1.00 91.62 122 PHE A CA 1
ATOM 903 C C . PHE A 1 122 ? -19.897 2.653 17.481 1.00 91.62 122 PHE A C 1
ATOM 905 O O . PHE A 1 122 ? -19.146 2.022 16.742 1.00 91.62 122 PHE A O 1
ATOM 912 N N . TYR A 1 123 ? -20.942 3.338 17.011 1.00 92.94 123 TYR A N 1
ATOM 913 C CA . TYR A 1 123 ? -21.263 3.388 15.583 1.00 92.94 123 TYR A CA 1
ATOM 914 C C . TYR A 1 123 ? -20.183 4.105 14.766 1.00 92.94 123 TYR A C 1
ATOM 916 O O . TYR A 1 123 ? -19.819 3.633 13.688 1.00 92.94 123 TYR A O 1
ATOM 924 N N . LEU A 1 124 ? -19.614 5.197 15.283 1.00 94.88 124 LEU A N 1
ATOM 925 C CA . LEU A 1 124 ? -18.494 5.892 14.642 1.00 94.88 124 LEU A CA 1
ATOM 926 C C . LEU A 1 124 ? -17.238 5.012 14.572 1.00 94.88 124 LEU A C 1
ATOM 928 O O . LEU A 1 124 ? -16.607 4.918 13.522 1.00 94.88 124 LEU A O 1
ATOM 932 N N . HIS A 1 125 ? -16.906 4.304 15.653 1.00 94.56 125 HIS A N 1
ATOM 933 C CA . HIS A 1 125 ? -15.822 3.326 15.648 1.00 94.56 125 HIS A CA 1
ATOM 934 C C . HIS A 1 125 ? -16.063 2.232 14.600 1.00 94.56 125 HIS A C 1
ATOM 936 O O . HIS A 1 125 ? -15.228 2.030 13.722 1.00 94.56 125 HIS A O 1
ATOM 942 N N . VAL A 1 126 ? -17.208 1.545 14.662 1.00 93.94 126 VAL A N 1
ATOM 943 C CA . VAL A 1 126 ? -17.500 0.395 13.795 1.00 93.94 126 VAL A CA 1
ATOM 944 C C . VAL A 1 126 ? -17.588 0.803 12.327 1.00 93.94 126 VAL A C 1
ATOM 946 O O . VAL A 1 126 ? -17.041 0.102 11.481 1.00 93.94 126 VAL A O 1
ATOM 949 N N . SER A 1 127 ? -18.211 1.939 12.007 1.00 95.44 127 SER A N 1
ATOM 950 C CA . SER A 1 127 ? -18.275 2.443 10.627 1.00 95.44 127 SER A CA 1
ATOM 951 C C . SER A 1 127 ? -16.885 2.727 10.058 1.00 95.44 127 SER A C 1
ATOM 953 O O . SER A 1 127 ? -16.602 2.352 8.918 1.00 95.44 127 SER A O 1
ATOM 955 N N . CYS A 1 128 ? -15.994 3.308 10.863 1.00 96.94 128 CYS A N 1
ATOM 956 C CA . CYS A 1 128 ? -14.612 3.556 10.478 1.00 96.94 128 CYS A CA 1
ATOM 957 C C . CYS A 1 128 ? -13.845 2.241 10.248 1.00 96.94 128 CYS A C 1
ATOM 959 O O . CYS A 1 128 ? -13.246 2.061 9.191 1.00 96.94 128 CYS A O 1
ATOM 961 N N . GLN A 1 129 ? -13.942 1.286 11.183 1.00 96.12 129 GLN A N 1
ATOM 962 C CA . GLN A 1 129 ? -13.297 -0.033 11.090 1.00 96.12 129 GLN A CA 1
ATOM 963 C C . GLN A 1 129 ? -13.791 -0.841 9.880 1.00 96.12 129 GLN A C 1
ATOM 965 O O . GLN A 1 129 ? -12.992 -1.389 9.123 1.00 96.12 129 GLN A O 1
ATOM 970 N N . PHE A 1 130 ? -15.106 -0.879 9.657 1.00 95.50 130 PHE A N 1
ATOM 971 C CA . PHE A 1 130 ? -15.709 -1.604 8.540 1.00 95.50 130 PHE A CA 1
ATOM 972 C C . PHE A 1 130 ? -15.322 -0.989 7.190 1.00 95.50 130 PHE A C 1
ATOM 974 O O . PHE A 1 130 ? -14.927 -1.710 6.272 1.00 95.50 130 PHE A O 1
ATOM 981 N N . SER A 1 131 ? -15.361 0.343 7.081 1.00 97.00 131 SER A N 1
ATOM 982 C CA . SER A 1 131 ? -14.933 1.053 5.869 1.00 97.00 131 SER A CA 1
ATOM 983 C C . SER A 1 131 ? -13.441 0.841 5.598 1.00 97.00 131 SER A C 1
ATOM 985 O O . SER A 1 131 ? -13.056 0.556 4.463 1.00 97.00 131 SER A O 1
ATOM 987 N N . ALA A 1 132 ? -12.603 0.911 6.640 1.00 97.12 132 ALA A N 1
ATOM 988 C CA . ALA A 1 132 ? -11.174 0.628 6.545 1.00 97.12 132 ALA A CA 1
ATOM 989 C C . ALA A 1 132 ? -10.927 -0.786 6.019 1.00 97.12 132 ALA A C 1
ATOM 991 O O . ALA A 1 132 ? -10.141 -0.960 5.089 1.00 97.12 132 ALA A O 1
ATOM 992 N N . TYR A 1 133 ? -11.627 -1.783 6.562 1.00 96.62 133 TYR A N 1
ATOM 993 C CA . TYR A 1 133 ? -11.501 -3.170 6.136 1.00 96.62 133 TYR A CA 1
ATOM 994 C C . TYR A 1 133 ? -11.922 -3.361 4.672 1.00 96.62 133 TYR A C 1
ATOM 996 O O . TYR A 1 133 ? -11.162 -3.937 3.898 1.00 96.62 133 TYR A O 1
ATOM 1004 N N . ALA A 1 134 ? -13.070 -2.815 4.252 1.00 96.69 134 ALA A N 1
ATOM 1005 C CA . ALA A 1 134 ? -13.538 -2.915 2.866 1.00 96.69 134 ALA A CA 1
ATOM 1006 C C . ALA A 1 134 ? -12.535 -2.317 1.858 1.00 96.69 134 ALA A C 1
ATOM 1008 O O . ALA A 1 134 ? -12.195 -2.951 0.857 1.00 96.69 134 ALA A O 1
ATOM 1009 N N . ILE A 1 135 ? -11.998 -1.127 2.150 1.00 97.06 135 ILE A N 1
ATOM 1010 C CA . ILE A 1 135 ? -10.946 -0.491 1.338 1.00 97.06 135 ILE A CA 1
ATOM 1011 C C . ILE A 1 135 ? -9.652 -1.321 1.385 1.00 97.06 135 ILE A C 1
ATOM 1013 O O . ILE A 1 135 ? -8.996 -1.520 0.360 1.00 97.06 135 ILE A O 1
ATOM 1017 N N . GLY A 1 136 ? -9.302 -1.842 2.562 1.00 96.25 136 GLY A N 1
ATOM 1018 C CA . GLY A 1 136 ? -8.126 -2.678 2.793 1.00 96.25 136 GLY A CA 1
ATOM 1019 C C . GLY A 1 136 ? -8.149 -3.977 1.985 1.00 96.25 136 GLY A C 1
ATOM 1020 O O . GLY A 1 136 ? -7.120 -4.353 1.432 1.00 96.25 136 GLY A O 1
ATOM 1021 N N . VAL A 1 137 ? -9.315 -4.615 1.821 1.00 96.31 137 VAL A N 1
ATOM 1022 C CA . VAL A 1 137 ? -9.506 -5.792 0.949 1.00 96.31 137 VAL A CA 1
ATOM 1023 C C . VAL A 1 137 ? -9.146 -5.450 -0.500 1.00 96.31 137 VAL A C 1
ATOM 1025 O O . VAL A 1 137 ? -8.391 -6.185 -1.139 1.00 96.31 137 VAL A O 1
ATOM 1028 N N . ALA A 1 138 ? -9.632 -4.316 -1.017 1.00 95.44 138 ALA A N 1
ATOM 1029 C CA . ALA A 1 138 ? -9.318 -3.868 -2.376 1.00 95.44 138 ALA A CA 1
ATOM 1030 C C . ALA A 1 138 ? -7.821 -3.538 -2.542 1.00 95.44 138 ALA A C 1
ATOM 1032 O O . ALA A 1 138 ? -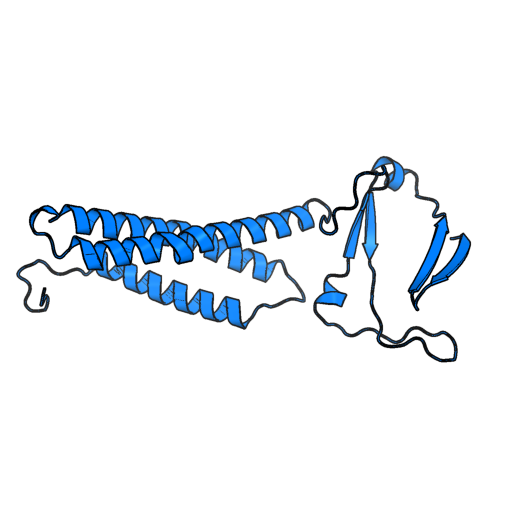7.198 -3.916 -3.543 1.00 95.44 138 ALA A O 1
ATOM 1033 N N . GLY A 1 139 ? -7.223 -2.884 -1.541 1.00 94.31 139 GLY A N 1
ATOM 1034 C CA . GLY A 1 139 ? -5.786 -2.621 -1.481 1.00 94.31 139 GLY A CA 1
ATOM 1035 C C . GLY A 1 139 ? -4.968 -3.914 -1.493 1.00 94.31 139 GLY A C 1
ATOM 1036 O O . GLY A 1 139 ? -4.059 -4.061 -2.312 1.00 94.31 139 GLY A O 1
ATOM 1037 N N . TRP A 1 140 ? -5.318 -4.878 -0.645 1.00 93.75 140 TRP A N 1
ATOM 1038 C CA . TRP A 1 140 ? -4.658 -6.180 -0.538 1.00 93.75 140 TRP A CA 1
ATOM 1039 C C . TRP A 1 140 ? -4.762 -6.994 -1.833 1.00 93.75 140 TRP A C 1
ATOM 1041 O O . TRP A 1 140 ? -3.741 -7.442 -2.358 1.00 93.75 140 TRP A O 1
ATOM 1051 N N . ALA A 1 141 ? -5.958 -7.096 -2.422 1.00 93.12 141 ALA A N 1
ATOM 1052 C CA . ALA A 1 141 ? -6.174 -7.794 -3.691 1.00 93.12 141 ALA A CA 1
ATOM 1053 C C . ALA A 1 141 ? -5.342 -7.186 -4.835 1.00 93.12 141 ALA A C 1
ATOM 1055 O O . ALA A 1 141 ? -4.714 -7.909 -5.614 1.00 93.12 141 ALA A O 1
ATOM 1056 N N . THR A 1 142 ? -5.273 -5.852 -4.906 1.00 91.38 142 THR A N 1
ATOM 1057 C CA . THR A 1 142 ? -4.425 -5.151 -5.885 1.00 91.38 142 THR A CA 1
ATOM 1058 C C . THR A 1 142 ? -2.939 -5.438 -5.644 1.00 91.38 142 THR A C 1
ATOM 1060 O O . THR A 1 142 ? -2.192 -5.620 -6.604 1.00 91.38 142 THR A O 1
ATOM 1063 N N . GLY A 1 143 ? -2.513 -5.548 -4.381 1.00 89.31 143 GLY A N 1
ATOM 1064 C CA . GLY A 1 143 ? -1.142 -5.912 -4.004 1.00 89.31 143 GLY A CA 1
ATOM 1065 C C . GLY A 1 143 ? -0.758 -7.328 -4.439 1.00 89.31 143 GLY A C 1
ATOM 1066 O O . GLY A 1 143 ? 0.310 -7.523 -5.018 1.00 89.31 143 GLY A O 1
ATOM 1067 N N . LEU A 1 144 ? -1.653 -8.307 -4.257 1.00 90.00 144 LEU A N 1
ATOM 1068 C CA . LEU A 1 144 ? -1.448 -9.676 -4.749 1.00 90.00 144 LEU A CA 1
ATOM 1069 C C . LEU A 1 144 ? -1.337 -9.725 -6.275 1.00 90.00 144 LEU A C 1
ATOM 1071 O O . LEU A 1 144 ? -0.475 -10.423 -6.810 1.00 90.00 144 LEU A O 1
ATOM 1075 N N . LYS A 1 145 ? -2.187 -8.966 -6.980 1.00 88.19 145 LYS A N 1
ATOM 1076 C CA . LYS A 1 145 ? -2.129 -8.859 -8.442 1.00 88.19 145 LYS A CA 1
ATOM 1077 C C . LYS A 1 145 ? -0.803 -8.252 -8.900 1.00 88.19 145 LYS A C 1
ATOM 1079 O O . LYS A 1 145 ? -0.164 -8.801 -9.790 1.00 88.19 145 LYS A O 1
ATOM 1084 N N . LEU A 1 146 ? -0.355 -7.176 -8.251 1.00 85.94 146 LEU A N 1
ATOM 1085 C CA . LEU A 1 146 ? 0.919 -6.527 -8.561 1.00 85.94 146 LEU A CA 1
ATOM 1086 C C . LEU A 1 146 ? 2.116 -7.459 -8.316 1.00 85.94 146 LEU A C 1
ATOM 1088 O O . LEU A 1 146 ? 3.039 -7.483 -9.124 1.00 85.94 146 LEU A O 1
ATOM 1092 N N . GLY A 1 147 ? 2.077 -8.258 -7.244 1.00 84.00 147 GLY A N 1
ATOM 1093 C CA . GLY A 1 147 ? 3.105 -9.257 -6.944 1.00 84.00 147 GLY A CA 1
ATOM 1094 C C . GLY A 1 147 ? 3.198 -10.376 -7.986 1.00 84.00 147 GLY A C 1
ATOM 1095 O O . GLY A 1 147 ? 4.298 -10.822 -8.288 1.00 84.00 147 GLY A O 1
ATOM 1096 N N . ARG A 1 148 ? 2.069 -10.799 -8.573 1.00 82.88 148 ARG A N 1
ATOM 1097 C CA . ARG A 1 148 ? 2.042 -11.782 -9.675 1.00 82.88 148 ARG A CA 1
ATOM 1098 C C . ARG A 1 148 ? 2.520 -11.200 -11.008 1.00 82.88 148 ARG A C 1
ATOM 1100 O O . ARG A 1 148 ? 3.130 -11.912 -11.787 1.00 82.88 148 ARG A O 1
ATOM 1107 N N . GLU A 1 149 ? 2.249 -9.920 -11.268 1.00 81.12 149 GLU A N 1
ATOM 1108 C CA . GLU A 1 149 ? 2.604 -9.237 -12.526 1.00 81.12 149 GLU A CA 1
ATOM 1109 C C . GLU A 1 149 ? 4.046 -8.676 -12.555 1.00 81.12 149 GLU A C 1
ATOM 1111 O O . GLU A 1 149 ? 4.472 -8.117 -13.576 1.00 81.12 149 GLU A O 1
ATOM 1116 N N . SER A 1 150 ? 4.783 -8.788 -11.442 1.00 73.12 150 SER A N 1
ATOM 1117 C CA . SER A 1 150 ? 6.156 -8.288 -11.271 1.00 73.12 150 SER A CA 1
ATOM 1118 C C . SER A 1 150 ? 7.166 -9.442 -11.277 1.00 73.12 150 SER A C 1
ATOM 1120 O O . SER A 1 150 ? 7.720 -9.810 -10.243 1.00 73.12 150 SER A O 1
ATOM 1122 N N . GLU A 1 151 ? 7.402 -10.041 -12.446 1.00 66.25 151 GLU A N 1
ATOM 1123 C CA . GLU A 1 151 ? 8.434 -11.074 -12.600 1.00 66.25 151 GLU A CA 1
ATOM 1124 C C . GLU A 1 151 ? 9.834 -10.499 -12.326 1.00 66.25 151 GLU A C 1
ATOM 1126 O O . GLU A 1 151 ? 10.182 -9.419 -12.802 1.00 66.25 151 GLU A O 1
ATOM 1131 N N . GLY A 1 152 ? 10.634 -11.206 -11.522 1.00 64.00 152 GLY A N 1
ATOM 1132 C CA . GLY A 1 152 ? 11.998 -10.799 -11.165 1.00 64.00 152 GLY A CA 1
ATOM 1133 C C . GLY A 1 152 ? 12.123 -9.820 -9.988 1.00 64.00 152 GLY A C 1
ATOM 1134 O O . GLY A 1 152 ? 13.227 -9.638 -9.486 1.00 64.00 152 GLY A O 1
ATOM 1135 N N . ILE A 1 153 ? 11.026 -9.235 -9.479 1.00 64.38 153 ILE A N 1
ATOM 1136 C CA . ILE A 1 153 ? 11.051 -8.397 -8.264 1.00 64.38 153 ILE A CA 1
ATOM 1137 C C . ILE A 1 153 ? 10.037 -8.900 -7.249 1.00 64.38 153 ILE A C 1
ATOM 1139 O O . ILE A 1 153 ? 8.827 -8.817 -7.455 1.00 64.38 153 ILE A O 1
ATOM 1143 N N . ARG A 1 154 ? 10.532 -9.334 -6.088 1.00 67.69 154 ARG A N 1
ATOM 1144 C CA . ARG A 1 154 ? 9.686 -9.778 -4.980 1.00 67.69 154 ARG A CA 1
ATOM 1145 C C . ARG A 1 154 ? 9.969 -8.975 -3.716 1.00 67.69 154 ARG A C 1
ATOM 1147 O O . ARG A 1 154 ? 11.000 -9.142 -3.077 1.00 67.69 154 ARG A O 1
ATOM 1154 N N . PHE A 1 155 ? 8.995 -8.177 -3.287 1.00 77.06 155 PHE A N 1
ATOM 1155 C CA . PHE A 1 155 ? 9.007 -7.528 -1.972 1.00 77.06 155 PHE A CA 1
ATOM 1156 C C . PHE A 1 155 ? 8.501 -8.499 -0.893 1.00 77.06 155 PHE A C 1
ATOM 1158 O O . PHE A 1 155 ? 7.411 -8.329 -0.345 1.00 77.06 155 PHE A O 1
ATOM 1165 N N . ALA A 1 156 ? 9.271 -9.560 -0.624 1.00 79.12 156 ALA A N 1
ATOM 1166 C CA . ALA A 1 156 ? 8.836 -10.674 0.224 1.00 79.12 156 ALA A CA 1
ATOM 1167 C C . ALA A 1 156 ? 8.437 -10.231 1.644 1.00 79.12 156 ALA A C 1
ATOM 1169 O O . ALA A 1 156 ? 7.368 -10.608 2.117 1.00 79.12 156 ALA A O 1
ATOM 1170 N N . SER A 1 157 ? 9.235 -9.379 2.295 1.00 88.00 157 SER A N 1
ATOM 1171 C CA . SER A 1 157 ? 8.951 -8.915 3.660 1.00 88.00 157 SER A CA 1
ATOM 1172 C C . SER A 1 157 ? 7.658 -8.101 3.746 1.00 88.00 157 SER A C 1
ATOM 1174 O O . SER A 1 157 ? 6.812 -8.384 4.591 1.00 88.00 157 SER A O 1
ATOM 1176 N N . HIS A 1 158 ? 7.465 -7.136 2.839 1.00 91.19 158 HIS A N 1
ATOM 1177 C CA . HIS A 1 158 ? 6.241 -6.329 2.787 1.00 91.19 158 HIS A CA 1
ATOM 1178 C C . HIS A 1 158 ?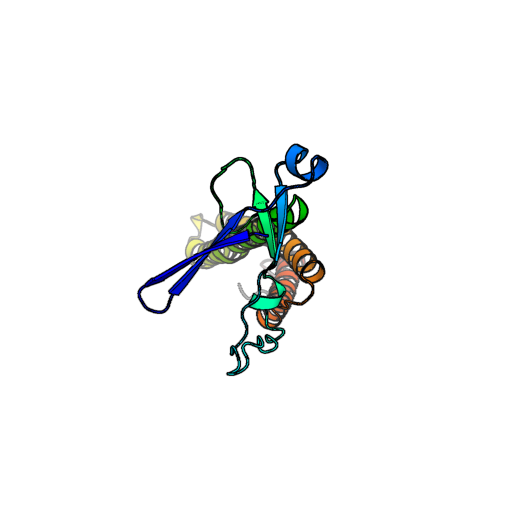 5.004 -7.204 2.542 1.00 91.19 158 HIS A C 1
ATOM 1180 O O . HIS A 1 158 ? 4.008 -7.074 3.249 1.00 91.19 158 HIS A O 1
ATOM 1186 N N . GLY A 1 159 ? 5.089 -8.138 1.586 1.00 89.12 159 GLY A N 1
ATOM 1187 C CA . GLY A 1 159 ? 4.000 -9.065 1.281 1.00 89.12 159 GLY A CA 1
ATOM 1188 C C . GLY A 1 159 ? 3.629 -9.961 2.465 1.00 89.12 159 GLY A C 1
ATOM 1189 O O . GLY A 1 159 ? 2.450 -10.082 2.788 1.00 89.12 159 GLY A O 1
ATOM 1190 N N . ASN A 1 160 ? 4.619 -10.536 3.153 1.00 91.81 160 ASN A N 1
ATOM 1191 C CA . ASN A 1 160 ? 4.387 -11.407 4.308 1.00 91.81 160 ASN A CA 1
ATOM 1192 C C . ASN A 1 160 ? 3.734 -10.650 5.475 1.00 91.81 160 ASN A C 1
ATOM 1194 O O . ASN A 1 160 ? 2.757 -11.132 6.046 1.00 91.81 160 ASN A O 1
ATOM 1198 N N . ILE A 1 161 ? 4.227 -9.445 5.790 1.00 93.44 161 ILE A N 1
ATOM 1199 C CA . ILE A 1 161 ? 3.630 -8.582 6.822 1.00 93.44 161 ILE A CA 1
ATOM 1200 C C . ILE A 1 161 ? 2.196 -8.206 6.432 1.00 93.44 161 ILE A C 1
ATOM 1202 O O . ILE A 1 161 ? 1.294 -8.299 7.260 1.00 93.44 161 ILE A O 1
ATOM 1206 N N . GLY A 1 162 ? 1.965 -7.841 5.168 1.00 92.44 162 GLY A N 1
ATOM 1207 C CA . GLY A 1 162 ? 0.635 -7.504 4.664 1.00 92.44 162 GLY A CA 1
ATOM 1208 C C . GLY A 1 162 ? -0.365 -8.657 4.789 1.00 92.44 162 GLY A C 1
ATOM 1209 O O . GLY A 1 162 ? -1.492 -8.442 5.228 1.00 92.44 162 GLY A O 1
ATOM 1210 N N . ILE A 1 163 ? 0.042 -9.889 4.464 1.00 93.81 163 ILE A N 1
ATOM 1211 C CA . ILE A 1 163 ? -0.801 -11.087 4.612 1.00 93.81 163 ILE A CA 1
ATOM 1212 C C . ILE A 1 163 ? -1.118 -11.355 6.088 1.00 93.81 163 ILE A C 1
ATOM 1214 O O . ILE A 1 163 ? -2.275 -11.616 6.423 1.00 93.81 163 ILE A O 1
ATOM 1218 N N . ALA A 1 164 ? -0.122 -11.255 6.972 1.00 95.31 164 ALA A N 1
ATOM 1219 C CA . ALA A 1 164 ? -0.315 -11.453 8.406 1.00 95.31 164 ALA A CA 1
ATOM 1220 C C . ALA A 1 164 ? -1.280 -10.409 8.994 1.00 95.31 164 ALA A C 1
ATOM 1222 O O . ALA A 1 164 ? -2.267 -10.776 9.632 1.00 95.31 164 ALA A O 1
ATOM 1223 N N . LEU A 1 165 ? -1.055 -9.120 8.714 1.00 93.69 165 LEU A N 1
ATOM 1224 C CA . LEU A 1 165 ? -1.926 -8.028 9.162 1.00 93.69 165 LEU A CA 1
ATOM 1225 C C . LEU A 1 165 ? -3.357 -8.190 8.648 1.00 93.69 165 LEU A C 1
ATOM 1227 O O . LEU A 1 165 ? -4.303 -8.062 9.423 1.00 93.69 165 LEU A O 1
ATOM 1231 N N . PHE A 1 166 ? -3.528 -8.511 7.365 1.00 94.88 166 PHE A N 1
ATOM 1232 C CA . PHE A 1 166 ? -4.851 -8.703 6.778 1.00 94.88 166 PHE A CA 1
ATOM 1233 C C . PHE A 1 166 ? -5.597 -9.888 7.409 1.00 94.88 166 PHE A C 1
ATOM 1235 O O . PHE A 1 166 ? -6.788 -9.786 7.706 1.00 94.88 166 PHE A O 1
ATOM 1242 N N . SER A 1 167 ? -4.891 -10.987 7.688 1.00 95.25 167 SER A N 1
ATOM 1243 C CA . SER A 1 167 ? -5.454 -12.154 8.380 1.00 95.25 167 SER A CA 1
ATOM 1244 C C . SER A 1 167 ? -5.944 -11.786 9.783 1.00 95.25 167 SER A C 1
ATOM 1246 O O . SER A 1 167 ? -7.079 -12.092 10.145 1.00 95.25 167 SER A O 1
ATOM 1248 N N . LEU A 1 168 ? -5.129 -11.055 10.550 1.00 94.44 168 LEU A N 1
ATOM 1249 C CA . LEU A 1 168 ? -5.497 -10.589 11.890 1.00 94.44 168 LEU A CA 1
ATOM 1250 C C . LEU A 1 168 ? -6.676 -9.607 11.861 1.00 94.44 168 LEU A C 1
ATOM 1252 O O . LEU A 1 168 ? -7.594 -9.734 12.668 1.00 94.44 168 LEU A O 1
ATOM 1256 N N . ALA A 1 169 ? -6.703 -8.668 10.913 1.00 93.94 169 ALA A N 1
ATOM 1257 C CA . ALA A 1 169 ? -7.829 -7.749 10.753 1.00 93.94 169 ALA A CA 1
ATOM 1258 C C . ALA A 1 169 ? -9.121 -8.484 10.363 1.00 93.94 169 ALA A C 1
ATOM 1260 O O . ALA A 1 169 ? -10.190 -8.154 10.867 1.00 93.94 169 ALA A O 1
ATOM 1261 N N . THR A 1 170 ? -9.031 -9.523 9.530 1.00 94.00 170 THR A N 1
ATOM 1262 C CA . THR A 1 170 ? -10.181 -10.374 9.182 1.00 94.00 170 THR A CA 1
ATOM 1263 C C . THR A 1 170 ? -10.738 -11.074 10.421 1.00 94.00 170 THR A C 1
ATOM 1265 O O . THR A 1 170 ? -11.946 -11.061 10.649 1.00 94.00 170 THR A O 1
ATOM 1268 N N . ILE A 1 171 ? -9.858 -11.619 11.270 1.00 93.12 171 ILE A N 1
ATOM 1269 C CA . ILE A 1 171 ? -10.246 -12.197 12.565 1.00 93.12 171 ILE A CA 1
ATOM 1270 C C . ILE A 1 171 ? -10.933 -11.140 13.441 1.00 93.12 171 ILE A C 1
ATOM 1272 O O . ILE A 1 171 ? -11.992 -11.404 14.010 1.00 93.12 171 ILE A O 1
ATOM 1276 N N . GLN A 1 172 ? -10.387 -9.923 13.491 1.00 91.31 172 GLN A N 1
ATOM 1277 C CA . GLN A 1 172 ? -10.957 -8.815 14.256 1.00 91.31 172 GLN A CA 1
ATOM 1278 C C . GLN A 1 172 ? -12.371 -8.432 13.787 1.00 91.31 172 GLN A C 1
ATOM 1280 O O . GLN A 1 172 ? -13.211 -8.085 14.616 1.00 91.31 172 GLN A O 1
ATOM 1285 N N . MET A 1 173 ? -12.688 -8.545 12.493 1.00 89.50 173 MET A N 1
ATOM 1286 C CA . MET A 1 173 ? -14.040 -8.269 11.987 1.00 89.50 173 MET A CA 1
ATOM 1287 C C . MET A 1 173 ? -15.084 -9.273 12.495 1.00 89.50 173 MET A C 1
ATOM 1289 O O . MET A 1 173 ? -16.227 -8.886 12.750 1.00 89.50 173 MET A O 1
ATOM 1293 N N . PHE A 1 174 ? -14.708 -10.536 12.731 1.00 87.12 174 PHE A N 1
ATOM 1294 C CA . PHE A 1 174 ? -15.610 -11.520 13.343 1.00 87.12 174 PHE A CA 1
ATOM 1295 C C . PHE A 1 174 ? -15.971 -11.176 14.793 1.00 87.12 174 PHE A C 1
ATOM 1297 O O . PHE A 1 174 ? -17.028 -11.595 15.268 1.00 87.12 174 PHE A O 1
ATOM 1304 N N . ALA A 1 175 ? -15.171 -10.355 15.483 1.00 83.06 175 ALA A N 1
ATOM 1305 C CA . ALA A 1 175 ? -15.501 -9.886 16.827 1.00 83.06 175 ALA A CA 1
ATOM 1306 C C . ALA A 1 175 ? -16.804 -9.065 16.866 1.00 83.06 175 ALA A C 1
ATOM 1308 O O . ALA A 1 175 ? -17.440 -9.001 17.915 1.00 83.06 175 ALA A O 1
ATOM 1309 N N . LEU A 1 176 ? -17.242 -8.479 15.741 1.00 77.81 176 LEU A N 1
ATOM 1310 C CA . LEU A 1 176 ? -18.557 -7.832 15.640 1.00 77.81 176 LEU A CA 1
ATOM 1311 C C . LEU A 1 176 ? -19.702 -8.849 15.700 1.00 77.81 176 LEU A C 1
ATOM 1313 O O . LEU A 1 176 ? -20.698 -8.599 16.375 1.00 77.81 176 LEU A O 1
ATOM 1317 N N . LEU A 1 177 ? -19.551 -9.991 15.021 1.00 79.06 177 LEU A N 1
ATOM 1318 C CA . LEU A 1 177 ? -20.557 -11.057 14.972 1.00 79.06 177 LEU A CA 1
ATOM 1319 C C . LEU A 1 177 ? -20.621 -11.837 16.287 1.00 79.06 177 LEU A C 1
ATOM 1321 O O . LEU A 1 177 ? -21.696 -12.223 16.734 1.00 79.06 177 LEU A O 1
ATOM 1325 N N . LEU A 1 178 ? -19.466 -12.035 16.920 1.00 82.50 178 LEU A N 1
ATOM 1326 C CA . LEU A 1 178 ? -19.333 -12.776 18.173 1.00 82.50 178 LEU A CA 1
ATOM 1327 C C . LEU A 1 178 ? -19.497 -11.890 19.416 1.00 82.50 178 LEU A C 1
ATOM 1329 O O . LEU A 1 178 ? -19.302 -12.372 20.532 1.00 82.50 178 LEU A O 1
ATOM 1333 N N . ARG A 1 179 ? -19.836 -10.600 19.255 1.00 81.75 179 ARG A N 1
ATOM 1334 C CA . ARG A 1 179 ? -19.929 -9.645 20.365 1.00 81.75 179 ARG A CA 1
ATOM 1335 C C . ARG A 1 179 ? -21.056 -10.041 21.334 1.00 81.75 179 ARG A C 1
ATOM 1337 O O . ARG A 1 179 ? -22.227 -9.938 20.965 1.00 81.75 179 ARG A O 1
ATOM 1344 N N . PRO A 1 180 ? -20.755 -10.394 22.596 1.00 81.81 180 PRO A N 1
ATOM 1345 C CA . PRO A 1 180 ? -21.788 -10.764 23.558 1.00 81.81 180 PRO A CA 1
ATOM 1346 C C . PRO A 1 180 ? -22.669 -9.572 23.976 1.00 81.81 180 PRO A C 1
ATOM 1348 O O . PRO A 1 180 ? -22.238 -8.408 23.957 1.00 81.81 180 PRO A O 1
ATOM 1351 N N . LYS A 1 181 ? -23.908 -9.856 24.404 1.00 80.75 181 LYS A N 1
ATOM 1352 C CA . LYS A 1 181 ? -24.816 -8.842 24.972 1.00 80.75 181 LYS A CA 1
ATOM 1353 C C . LYS A 1 181 ? -24.218 -8.202 26.234 1.00 80.75 181 LYS A C 1
ATOM 1355 O O . LYS A 1 181 ? -23.329 -8.783 26.851 1.00 80.75 181 LYS A O 1
ATOM 1360 N N . LYS A 1 182 ? -24.669 -6.983 26.576 1.00 78.00 182 LYS A N 1
ATOM 1361 C CA . LYS A 1 182 ? -24.127 -6.167 27.691 1.00 78.00 182 LYS A CA 1
ATOM 1362 C C . LYS A 1 182 ? -24.140 -6.923 29.034 1.00 78.00 182 LYS A C 1
ATOM 1364 O O . LYS A 1 182 ? -23.260 -6.707 29.849 1.00 78.00 182 LYS A O 1
ATOM 1369 N N . ASP A 1 183 ? -25.093 -7.825 29.212 1.00 80.38 183 ASP A N 1
ATOM 1370 C CA . ASP A 1 183 ? -25.352 -8.653 30.394 1.00 80.38 183 ASP A CA 1
ATOM 1371 C C . ASP A 1 183 ? -24.641 -10.022 30.385 1.00 80.38 183 ASP A C 1
ATOM 1373 O O . ASP A 1 183 ? -24.783 -10.813 31.316 1.00 80.38 183 ASP A O 1
ATOM 1377 N N . HIS A 1 184 ? -23.872 -10.343 29.343 1.00 83.94 184 HIS A N 1
ATOM 1378 C CA . HIS A 1 184 ? -23.257 -11.660 29.206 1.00 83.94 184 HIS A CA 1
ATOM 1379 C C . HIS A 1 184 ? -22.064 -11.849 30.157 1.00 83.94 184 HIS A C 1
ATOM 1381 O O . HIS A 1 184 ? -21.161 -11.020 30.187 1.00 83.94 184 HIS A O 1
ATOM 1387 N N . LYS A 1 185 ? -21.980 -13.000 30.844 1.00 85.12 185 LYS A N 1
ATOM 1388 C CA . LYS A 1 185 ? -20.940 -13.318 31.853 1.00 85.12 185 LYS A CA 1
ATOM 1389 C C . LYS A 1 185 ? -19.493 -13.063 31.401 1.00 85.12 185 LYS A C 1
ATOM 1391 O O . LYS A 1 185 ? -18.653 -12.693 32.211 1.00 85.12 185 LYS A O 1
ATOM 1396 N N . TYR A 1 186 ? -19.193 -13.282 30.122 1.00 79.44 186 TYR A N 1
ATOM 1397 C CA . TYR A 1 186 ? -17.849 -13.090 29.552 1.00 79.44 186 TYR A CA 1
ATOM 1398 C C . TYR A 1 186 ? -17.607 -11.687 28.972 1.00 79.44 186 TYR A C 1
ATOM 1400 O O . TYR A 1 186 ? -16.577 -11.444 28.347 1.00 79.44 186 TYR A O 1
ATOM 1408 N N . ARG A 1 187 ? -18.551 -10.758 29.149 1.00 80.56 187 ARG A N 1
ATOM 1409 C CA . ARG A 1 187 ? -18.406 -9.359 28.766 1.00 80.56 187 ARG A CA 1
ATOM 1410 C C . ARG A 1 187 ? -18.132 -8.528 30.012 1.00 80.56 187 ARG A C 1
ATOM 1412 O O . ARG A 1 187 ? -19.038 -8.165 30.747 1.00 80.56 187 ARG A O 1
ATOM 1419 N N . PHE A 1 188 ? -16.859 -8.220 30.225 1.00 70.00 188 PHE A N 1
ATOM 1420 C CA . PHE A 1 188 ? -16.415 -7.466 31.397 1.00 70.00 188 PHE A CA 1
ATOM 1421 C C . PHE A 1 188 ? -16.687 -5.950 31.302 1.00 70.00 188 PHE A C 1
ATOM 1423 O O . PHE A 1 188 ? -16.457 -5.250 32.283 1.00 70.00 188 PHE A O 1
ATOM 1430 N N . TYR A 1 189 ? -17.125 -5.434 30.138 1.00 61.62 189 TYR A N 1
ATOM 1431 C CA . TYR A 1 189 ? -17.242 -3.993 29.856 1.00 61.62 189 TYR A CA 1
ATOM 1432 C C . TYR A 1 189 ? -18.167 -3.613 28.680 1.00 61.62 189 TYR A C 1
ATOM 1434 O O . TYR A 1 189 ? -18.497 -4.457 27.810 1.00 61.62 189 TYR A O 1
#

InterPro domains:
  IPR006593 Cytochrome b561/ferric reductase, transmembrane domain [PS50939] (46-189)
  IPR006593 Cytochrome b561/ferric reductase, transmembrane domain [SM00665] (88-189)
  IPR045265 AIR12, DOMON domain [PF04526] (6-65)

pLDDT: mean 82.08, std 13.95, range [40.25, 98.06]

Secondary structure (DSSP, 8-state):
-EEEEEEEETTEEEEEEE-PPPHHHHHHTEEEEE----S-B-TTSPBPPPP--HHHHT-EEEEESS-----S---THHHHHHHHHHHHHHHHHIIIIIIIHHHHHHHHHHHTT-GGGTTHHHHHHHHHHHHHHHHHHHHHHHHHHHHHH-TT---HHHHHHHHHHHHHHHHHHHHHHT---TT-TT---

Foldseek 3Di:
DDFDDWDDDPNDTDTDDDDDDPPVCVVVQKDKDFDADAPDQDPVRRGHDRDLDPCNVPRMAMDGNPPPDPPVFHHDPVSVVLVVLVVLLVVLLCCQVVPLLVVLVVLCVPVVVDPVCVPVSVVSSVVSLVVSLVSLVVSLVSVVVSQVVDPSDDPPVVNVVSVVVNVVSVVVNCCVVVPDDPPDPPDPD

Sequence (189 aa):
MKAEEASRDGGTLRIFARIKVPADLAAMGKVNQVWQVGPVVSLDGMIGKHDFDPPNLVSKGPLDLNGGVISGGGGDGEGLSKIKKRNIHGILNAVSWGILFPVGAIIARYMRVFESADPAWFYLHVSCQFSAYAIGVAGWATGLKLGRESEGIRFASHGNIGIALFSLATIQMFALLLRPKKDHKYRFY

Organism: Noccaea caerulescens (NCBI:txid107243)